Protein AF-A0A8J7G1V6-F1 (afdb_monomer_lite)

Foldseek 3Di:
DDPPPDDDPVNVVVVVVVVVVVVVVVVVVVVVVVVVVVVVVVVVVLVVQQVQQVVQVLVCLLVQNDDAAQDAGSNDGHHPDQDFAQAADDPDPQGKGKGKGKHWDPPHDRSPDAWDWTWIKIKIWIDHPPDPDPPPIDIDIDIDTRTRHRPDPCPVPLPDPPDPLVVLAPAADALQAWAAAQRWHDDPQWIKGFHDNLTQHRHPCRDQVNCCVGIDTDGGRPPDDPPPPPDPPPPDGDDSPPRDDDDDPDDDPPDDPPDDPPDDPPDDPPDDPPPPPDDQDADDQDKDAAQRWHDDPRWIKGFHDRIQHDDPDPQRDQVRCVVGIDTD

pLDDT: mean 76.37, std 17.74, range [34.72, 98.38]

Secondary structure (DSSP, 8-state):
-----PPPHHHHHHHHHHHHHHHHHHHHHHHHHHHHHHHHHHHHHHHHHHHHHHHHHHHHHHTT----TT-EETTEEPPSSSS-------BTTB--EEEEEEE-PSSPPPTTSTT-EEEEEEEEEEE-TT-SSTT-EEEEEEEEEEE-----HHHHT--S-SS-HHHHHT-B--TT--B-TT-EEEETTEEEEE--TT-B--SGGG-GGG-TTTEEEEEE--TT----------S-PPPGGG----PPPPPP----------S---------------PPEEP-SS-EETT-EEEETTEEEEE-SSEE---S-TT--TTT-TTTEEE-

Structure (mmCIF, N/CA/C/O backbone):
data_AF-A0A8J7G1V6-F1
#
_entry.id   AF-A0A8J7G1V6-F1
#
loop_
_atom_site.group_PDB
_atom_site.id
_atom_site.type_symbol
_atom_site.label_atom_id
_atom_site.label_alt_id
_atom_site.label_comp_id
_atom_site.label_asym_id
_atom_site.label_entity_id
_atom_site.label_seq_id
_atom_site.pdbx_PDB_ins_code
_atom_site.Cartn_x
_atom_site.Cartn_y
_atom_site.Cartn_z
_atom_site.occupancy
_atom_site.B_iso_or_equiv
_atom_site.auth_seq_id
_atom_site.auth_comp_id
_atom_site.auth_asym_id
_atom_site.auth_atom_id
_atom_site.pdbx_PDB_model_num
ATOM 1 N N . MET A 1 1 ? -43.814 -31.222 59.359 1.00 52.28 1 MET A N 1
ATOM 2 C CA . MET A 1 1 ? -44.176 -30.051 58.530 1.00 52.28 1 MET A CA 1
ATOM 3 C C . MET A 1 1 ? -42.935 -29.181 58.406 1.00 52.28 1 MET A C 1
ATOM 5 O O . MET A 1 1 ? -42.425 -28.738 59.425 1.00 52.28 1 MET A O 1
ATOM 9 N N . LYS A 1 2 ? -42.352 -29.061 57.207 1.00 62.19 2 LYS A N 1
ATOM 10 C CA . LYS A 1 2 ? -41.153 -28.234 56.995 1.00 62.19 2 LYS A CA 1
ATOM 11 C C . LYS A 1 2 ? -41.598 -26.774 56.931 1.00 62.19 2 LYS A C 1
ATOM 13 O O . LYS A 1 2 ? -42.420 -26.440 56.088 1.00 62.19 2 LYS A O 1
ATOM 18 N N . ASN A 1 3 ? -41.070 -25.936 57.822 1.00 55.34 3 ASN A N 1
ATOM 19 C CA . ASN A 1 3 ? -41.256 -24.488 57.772 1.00 55.34 3 ASN A CA 1
ATOM 20 C C . ASN A 1 3 ? -40.651 -23.949 56.471 1.00 55.34 3 ASN A C 1
ATOM 22 O O . ASN A 1 3 ? -39.448 -23.708 56.390 1.00 55.34 3 ASN A O 1
ATOM 26 N N . THR A 1 4 ? -41.481 -23.760 55.451 1.00 71.75 4 THR A N 1
ATOM 27 C CA . THR A 1 4 ? -41.147 -22.960 54.275 1.00 71.75 4 THR A CA 1
ATOM 28 C C . THR A 1 4 ? -41.192 -21.497 54.691 1.00 71.75 4 THR A C 1
ATOM 30 O O . THR A 1 4 ? -42.231 -20.845 54.608 1.00 71.75 4 THR A O 1
ATOM 33 N N . LYS A 1 5 ? -40.072 -20.982 55.207 1.00 80.75 5 LYS A N 1
ATOM 34 C CA . LYS A 1 5 ? -39.889 -19.535 55.318 1.00 80.75 5 LYS A CA 1
ATOM 35 C C . LYS A 1 5 ? -39.831 -18.996 53.889 1.00 80.75 5 LYS A C 1
ATOM 37 O O . LYS A 1 5 ? -38.899 -19.314 53.158 1.00 80.75 5 LYS A O 1
ATOM 42 N N . GLY A 1 6 ? -40.873 -18.280 53.474 1.00 87.00 6 GLY A N 1
ATOM 43 C CA . GLY A 1 6 ? -40.867 -17.559 52.204 1.00 87.00 6 GLY A CA 1
ATOM 44 C C . GLY A 1 6 ? -39.740 -16.526 52.179 1.00 87.00 6 GLY A C 1
ATOM 45 O O . GLY A 1 6 ? -39.275 -16.088 53.234 1.00 87.00 6 GLY A O 1
ATOM 46 N N . PHE A 1 7 ? -39.299 -16.153 50.979 1.00 90.38 7 PHE A N 1
ATOM 47 C CA . PHE A 1 7 ? -38.294 -15.108 50.800 1.00 90.38 7 PHE A CA 1
ATOM 48 C C . PHE A 1 7 ? -38.778 -13.797 51.415 1.00 90.38 7 PHE A C 1
ATOM 50 O O . PHE A 1 7 ? -39.922 -13.382 51.209 1.00 90.38 7 PHE A O 1
ATOM 57 N N . SER A 1 8 ? -37.902 -13.140 52.172 1.00 95.12 8 SER A N 1
ATOM 58 C CA . SER A 1 8 ? -38.196 -11.808 52.688 1.00 95.12 8 SER A CA 1
ATOM 59 C C . SER A 1 8 ? -38.277 -10.825 51.520 1.00 95.12 8 SER A C 1
ATOM 61 O O . SER A 1 8 ? -37.440 -10.855 50.618 1.00 95.12 8 SER A O 1
ATOM 63 N N . LEU A 1 9 ? -39.250 -9.911 51.544 1.00 94.44 9 LEU A N 1
ATOM 64 C CA . LEU A 1 9 ? -39.387 -8.856 50.532 1.00 94.44 9 LEU A CA 1
ATOM 65 C C . LEU A 1 9 ? -38.098 -8.027 50.386 1.00 94.44 9 LEU A C 1
ATOM 67 O O . LEU A 1 9 ? -37.744 -7.615 49.284 1.00 94.44 9 LEU A O 1
ATOM 71 N N . LEU A 1 10 ? -37.358 -7.846 51.484 1.00 94.44 10 LEU A N 1
ATOM 72 C CA . LEU A 1 10 ? -36.058 -7.176 51.481 1.00 94.44 10 LEU A CA 1
ATOM 73 C C . LEU A 1 10 ? -35.010 -7.934 50.651 1.00 94.44 10 LEU A C 1
ATOM 75 O O . LEU A 1 10 ? -34.225 -7.321 49.936 1.00 94.44 10 LEU A O 1
ATOM 79 N N . GLU A 1 11 ? -35.008 -9.262 50.729 1.00 96.25 11 GLU A N 1
ATOM 80 C CA . GLU A 1 11 ? -34.056 -10.121 50.022 1.00 96.25 11 GLU A CA 1
ATOM 81 C C . GLU A 1 11 ? -34.292 -10.066 48.508 1.00 96.25 11 GLU A C 1
ATOM 83 O O . GLU A 1 11 ? -33.352 -9.904 47.730 1.00 96.25 11 GLU A O 1
ATOM 88 N N . VAL A 1 12 ? -35.565 -10.075 48.098 1.00 97.12 12 VAL A N 1
ATOM 89 C CA . VAL A 1 12 ? -35.962 -9.881 46.696 1.00 97.12 12 VAL A CA 1
ATOM 90 C C . VAL A 1 12 ? -35.548 -8.495 46.198 1.00 97.12 12 VAL A C 1
ATOM 92 O O . VAL A 1 12 ? -35.009 -8.373 45.100 1.00 97.12 12 VAL A O 1
ATOM 95 N N . LEU A 1 13 ? -35.742 -7.447 47.004 1.00 97.62 13 LEU A N 1
ATOM 96 C CA . LEU A 1 13 ? -35.375 -6.083 46.621 1.00 97.62 13 LEU A CA 1
ATOM 97 C C . LEU A 1 13 ? -33.857 -5.926 46.430 1.00 97.62 13 LEU A C 1
ATOM 99 O O . LEU A 1 13 ? -33.423 -5.339 45.439 1.00 97.62 13 LEU A O 1
ATOM 103 N N . ILE A 1 14 ? -33.047 -6.503 47.323 1.00 97.62 14 ILE A N 1
ATOM 104 C CA . ILE A 1 14 ? -31.582 -6.510 47.188 1.00 97.62 14 ILE A CA 1
ATOM 105 C C . ILE A 1 14 ? -31.161 -7.258 45.915 1.00 97.62 14 ILE A C 1
ATOM 107 O O . ILE A 1 14 ? -30.328 -6.754 45.161 1.00 97.62 14 ILE A O 1
ATOM 111 N N . ALA A 1 15 ? -31.762 -8.419 45.633 1.00 97.88 15 ALA A N 1
ATOM 112 C CA . ALA A 1 15 ? -31.459 -9.187 44.427 1.00 97.88 15 ALA A CA 1
ATOM 113 C C . ALA A 1 15 ? -31.764 -8.399 43.140 1.00 97.88 15 ALA A C 1
ATOM 115 O O . ALA A 1 15 ? -30.952 -8.395 42.215 1.00 97.88 15 ALA A O 1
ATOM 116 N N . VAL A 1 16 ? -32.891 -7.678 43.092 1.00 97.88 16 VAL A N 1
ATOM 117 C CA . VAL A 1 16 ? -33.262 -6.840 41.938 1.00 97.88 16 VAL A CA 1
ATOM 118 C C . VAL A 1 16 ? -32.277 -5.685 41.741 1.00 97.88 16 VAL A C 1
ATOM 120 O O . VAL A 1 16 ? -31.872 -5.419 40.609 1.00 97.88 16 VAL A O 1
ATOM 123 N N . VAL A 1 17 ? -31.839 -5.025 42.818 1.00 98.38 17 VAL A N 1
ATOM 124 C CA . VAL A 1 17 ? -30.846 -3.940 42.733 1.00 98.38 17 VAL A CA 1
ATOM 125 C C . VAL A 1 17 ? -29.500 -4.461 42.229 1.00 98.38 17 VAL A C 1
ATOM 127 O O . VAL A 1 17 ? -28.905 -3.850 41.341 1.00 98.38 17 VAL A O 1
ATOM 130 N N . LEU A 1 18 ? -29.031 -5.603 42.740 1.00 97.88 18 LEU A N 1
ATOM 131 C CA . LEU A 1 18 ? -27.787 -6.217 42.268 1.00 97.88 18 LEU A CA 1
ATOM 132 C C . LEU A 1 18 ? -27.876 -6.596 40.786 1.00 97.88 18 LEU A C 1
ATOM 134 O O . LEU A 1 18 ? -26.956 -6.292 40.028 1.00 97.88 18 LEU A O 1
ATOM 138 N N . LEU A 1 19 ? -29.002 -7.166 40.349 1.00 98.06 19 LEU A N 1
ATOM 139 C CA . LEU A 1 19 ? -29.230 -7.514 38.946 1.00 98.06 19 LEU A CA 1
ATOM 140 C C . LEU A 1 19 ? -29.220 -6.266 38.049 1.00 98.06 19 LEU A C 1
ATOM 142 O O . LEU A 1 19 ? -28.571 -6.269 37.001 1.00 98.06 19 LEU A O 1
ATOM 146 N N . ALA A 1 20 ? -29.858 -5.174 38.479 1.00 98.19 20 ALA A N 1
ATOM 147 C CA . ALA A 1 20 ? -29.853 -3.908 37.748 1.00 98.19 20 ALA A CA 1
ATOM 148 C C . ALA A 1 20 ? -28.438 -3.310 37.618 1.00 98.19 20 ALA A C 1
ATOM 150 O O . ALA A 1 20 ? -28.054 -2.851 36.540 1.00 98.19 20 ALA A O 1
ATOM 151 N N . LEU A 1 21 ? -27.632 -3.359 38.684 1.00 97.38 21 LEU A N 1
ATOM 152 C CA . LEU A 1 21 ? -26.241 -2.895 38.656 1.00 97.38 21 LEU A CA 1
ATOM 153 C C . LEU A 1 21 ? -25.363 -3.763 37.745 1.00 97.38 21 LEU A C 1
ATOM 155 O O . LEU A 1 21 ? -24.568 -3.226 36.970 1.00 97.38 21 LEU A O 1
ATOM 159 N N . SER A 1 22 ? -25.532 -5.088 37.779 1.00 97.44 22 SER A N 1
ATOM 160 C CA . SER A 1 22 ? -24.830 -6.004 36.873 1.00 97.44 22 SER A CA 1
ATOM 161 C C . SER A 1 22 ? -25.196 -5.755 35.408 1.00 97.44 22 SER A C 1
ATOM 163 O O . SER A 1 22 ? -24.308 -5.724 34.557 1.00 97.44 22 SER A O 1
ATOM 165 N N . ALA A 1 23 ? -26.475 -5.508 35.107 1.00 97.06 23 ALA A N 1
ATOM 166 C CA . ALA A 1 23 ? -26.924 -5.178 33.756 1.00 97.06 23 ALA A CA 1
ATOM 167 C C . ALA A 1 23 ? -26.323 -3.852 33.256 1.00 97.06 23 ALA A C 1
ATOM 169 O O . ALA A 1 23 ? -25.848 -3.774 32.121 1.00 97.06 23 ALA A O 1
ATOM 170 N N . LEU A 1 24 ? -26.267 -2.826 34.114 1.00 97.06 24 LEU A N 1
ATOM 171 C CA . LEU A 1 24 ? -25.648 -1.541 33.779 1.00 97.06 24 LEU A CA 1
ATOM 172 C C . LEU A 1 24 ? -24.142 -1.680 33.511 1.00 97.06 24 LEU A C 1
ATOM 174 O O . LEU A 1 24 ? -23.610 -1.058 32.588 1.00 97.06 24 LEU A O 1
ATOM 178 N N . PHE A 1 25 ? -23.451 -2.505 34.300 1.00 96.69 25 PHE A N 1
ATOM 179 C CA . PHE A 1 25 ? -22.036 -2.800 34.089 1.00 96.69 25 PHE A CA 1
ATOM 180 C C . PHE A 1 25 ? -21.801 -3.517 32.751 1.00 96.69 25 PHE A C 1
ATOM 182 O O . PHE A 1 25 ? -20.929 -3.108 31.982 1.00 96.69 25 PHE A O 1
ATOM 189 N N . LEU A 1 26 ? -22.624 -4.519 32.424 1.00 96.38 26 LEU A N 1
ATOM 190 C CA . LEU A 1 26 ? -22.532 -5.254 31.160 1.00 96.38 26 LEU A CA 1
ATOM 191 C C . LEU A 1 26 ? -22.761 -4.340 29.944 1.00 96.38 26 LEU A C 1
ATOM 193 O O . LEU A 1 26 ? -22.009 -4.410 28.973 1.00 96.38 26 LEU A O 1
ATOM 197 N N . ALA A 1 27 ? -23.740 -3.432 30.024 1.00 94.88 27 ALA A N 1
ATOM 198 C CA . ALA A 1 27 ? -24.026 -2.462 28.966 1.00 94.88 27 ALA A CA 1
ATOM 199 C C . ALA A 1 27 ? -22.857 -1.487 28.722 1.00 94.88 27 ALA A C 1
ATOM 201 O O . ALA A 1 27 ? -22.557 -1.126 27.581 1.00 94.88 27 ALA A O 1
ATOM 202 N N . LYS A 1 28 ? -22.145 -1.075 29.781 1.00 93.94 28 LYS A N 1
ATOM 203 C CA . LYS A 1 28 ? -20.929 -0.261 29.631 1.00 93.94 28 LYS A CA 1
ATOM 204 C C . LYS A 1 28 ? -19.796 -1.043 28.967 1.00 93.94 28 LYS A C 1
ATOM 206 O O . LYS A 1 28 ? -19.123 -0.495 28.095 1.00 93.94 28 LYS A O 1
ATOM 211 N N . LEU A 1 29 ? -19.605 -2.312 29.332 1.00 95.12 29 LEU A N 1
ATOM 212 C CA . LEU A 1 29 ? -18.590 -3.164 28.708 1.00 95.12 29 LEU A CA 1
ATOM 213 C C . LEU A 1 29 ? -18.868 -3.404 27.219 1.00 95.12 29 LEU A C 1
ATOM 215 O O . LEU A 1 29 ? -17.938 -3.314 26.418 1.00 95.12 29 LEU A O 1
ATOM 219 N N . SER A 1 30 ? -20.127 -3.635 26.823 1.00 92.06 30 SER A N 1
ATOM 220 C CA . SER A 1 30 ? -20.476 -3.795 25.405 1.00 92.06 30 SER A CA 1
ATOM 221 C C . SER A 1 30 ? -20.197 -2.527 24.597 1.00 92.06 30 SER A C 1
ATOM 223 O O . SER A 1 30 ? -19.685 -2.619 23.484 1.00 92.06 30 SER A O 1
ATOM 225 N N . GLY A 1 31 ? -20.458 -1.345 25.169 1.00 88.81 31 GLY A N 1
ATOM 226 C CA . GLY A 1 31 ? -20.132 -0.068 24.528 1.00 88.81 31 GLY A CA 1
ATOM 227 C C . GLY A 1 31 ? -18.626 0.126 24.317 1.00 88.81 31 GLY A C 1
ATOM 228 O O . GLY A 1 31 ? -18.198 0.551 23.244 1.00 88.81 31 GLY A O 1
ATOM 229 N N . ILE A 1 32 ? -17.806 -0.244 25.307 1.00 87.81 32 ILE A N 1
ATOM 230 C CA . ILE A 1 32 ? -16.338 -0.191 25.195 1.00 87.81 32 ILE A CA 1
ATOM 231 C C . ILE A 1 32 ? -15.837 -1.174 24.127 1.00 87.81 32 ILE A C 1
ATOM 233 O O . ILE A 1 32 ? -15.004 -0.805 23.300 1.00 87.81 32 ILE A O 1
ATOM 237 N N . ALA A 1 33 ? -16.368 -2.400 24.105 1.00 89.94 33 ALA A N 1
ATOM 238 C CA . ALA A 1 33 ? -15.988 -3.413 23.124 1.00 89.94 33 ALA A CA 1
ATOM 239 C C . ALA A 1 33 ? -16.319 -2.976 21.686 1.00 89.94 33 ALA A C 1
ATOM 241 O O . ALA A 1 33 ? -15.459 -3.051 20.810 1.00 89.94 33 ALA A O 1
ATOM 242 N N . GLN A 1 34 ? -17.525 -2.443 21.454 1.00 86.69 34 GLN A N 1
ATOM 243 C CA . GLN A 1 34 ? -17.930 -1.926 20.141 1.00 86.69 34 GLN A CA 1
ATOM 244 C C . GLN A 1 34 ? -17.034 -0.773 19.671 1.00 86.69 34 GLN A C 1
ATOM 246 O O . GLN A 1 34 ? -16.619 -0.753 18.511 1.00 86.69 34 GLN A O 1
ATOM 251 N N . LYS A 1 35 ? -16.672 0.149 20.575 1.00 85.94 35 LYS A N 1
ATOM 252 C CA . LYS A 1 35 ? -15.736 1.240 20.270 1.00 85.94 35 LYS A CA 1
ATOM 253 C C . LYS A 1 35 ? -14.361 0.706 19.853 1.00 85.94 35 LYS A C 1
ATOM 255 O O . LYS A 1 35 ? -13.813 1.175 18.859 1.00 85.94 35 LYS A O 1
ATOM 260 N N . GLY A 1 36 ? -13.849 -0.311 20.549 1.00 87.56 36 GLY A N 1
ATOM 261 C CA . GLY A 1 36 ? -12.587 -0.966 20.194 1.00 87.56 36 GLY A CA 1
ATOM 262 C C . GLY A 1 36 ? -12.623 -1.637 18.816 1.00 87.56 36 GLY A C 1
ATOM 263 O O . GLY A 1 36 ? -11.685 -1.491 18.032 1.00 87.56 36 GLY A O 1
ATOM 264 N N . THR A 1 37 ? -13.720 -2.322 18.474 1.00 88.06 37 THR A N 1
ATOM 265 C CA . THR A 1 37 ? -13.886 -2.930 17.144 1.00 88.06 37 THR A CA 1
ATOM 266 C C . THR A 1 37 ? -13.940 -1.878 16.035 1.00 88.06 37 THR A C 1
ATOM 268 O O . THR A 1 37 ? -13.261 -2.046 15.024 1.00 88.06 37 THR A O 1
ATOM 271 N N . SER A 1 38 ? -14.678 -0.778 16.231 1.00 83.25 38 SER A N 1
ATOM 272 C CA . SER A 1 38 ? -14.743 0.330 15.262 1.00 83.25 38 SER A CA 1
ATOM 273 C C . SER A 1 38 ? -13.362 0.935 15.008 1.00 83.25 38 SER A C 1
ATOM 275 O O . SER A 1 38 ? -12.937 1.058 13.862 1.00 83.25 38 SER A O 1
ATOM 277 N N . GLN A 1 39 ? -12.606 1.214 16.075 1.00 85.25 39 GLN A N 1
ATOM 278 C CA . GLN A 1 39 ? -11.245 1.748 15.967 1.00 85.25 39 GLN A CA 1
ATOM 279 C C . GLN A 1 39 ? -10.305 0.794 15.221 1.00 85.25 39 GLN A C 1
ATOM 281 O O . GLN A 1 39 ? -9.507 1.221 14.387 1.00 85.25 39 GLN A O 1
ATOM 286 N N . SER A 1 40 ? -10.411 -0.513 15.473 1.00 88.56 40 SER A N 1
ATOM 287 C CA . SER A 1 40 ? -9.629 -1.507 14.733 1.00 88.56 40 SER A CA 1
ATOM 288 C C . SER A 1 40 ? -9.974 -1.516 13.240 1.00 88.56 40 SER A C 1
ATOM 290 O O . SER A 1 40 ? -9.072 -1.655 12.414 1.00 88.56 40 SER A O 1
ATOM 292 N N . GLN A 1 41 ? -11.252 -1.375 12.880 1.00 87.56 41 GLN A N 1
ATOM 293 C CA . GLN A 1 41 ? -11.685 -1.334 11.481 1.00 87.56 41 GLN A CA 1
ATOM 294 C C . GLN A 1 41 ? -11.201 -0.062 10.772 1.00 87.56 41 GLN A C 1
ATOM 296 O O . GLN A 1 41 ? -10.700 -0.149 9.650 1.00 87.56 41 GLN A O 1
ATOM 301 N N . GLU A 1 42 ? -11.278 1.097 11.431 1.00 85.00 42 GLU A N 1
ATOM 302 C CA . GLU A 1 42 ? -10.769 2.368 10.898 1.00 85.00 42 GLU A CA 1
ATOM 303 C C . GLU A 1 42 ? -9.261 2.308 10.630 1.00 85.00 42 GLU A C 1
ATOM 305 O O . GLU A 1 42 ? -8.815 2.706 9.554 1.00 85.00 42 GLU A O 1
ATOM 310 N N . ARG A 1 43 ? -8.483 1.728 11.555 1.00 88.50 43 ARG A N 1
ATOM 311 C CA . ARG A 1 43 ? -7.038 1.505 11.372 1.00 88.50 43 ARG A CA 1
ATOM 312 C C . ARG A 1 43 ? -6.743 0.596 10.186 1.00 88.50 43 ARG A C 1
ATOM 314 O O . ARG A 1 43 ? -5.889 0.917 9.367 1.00 88.50 43 ARG A O 1
ATOM 321 N N . GLN A 1 44 ? -7.457 -0.523 10.069 1.00 90.06 44 GLN A N 1
ATOM 322 C CA . GLN A 1 44 ? -7.298 -1.442 8.937 1.00 90.06 44 GLN A CA 1
ATOM 323 C C . GLN A 1 44 ? -7.659 -0.779 7.606 1.00 90.06 44 GLN A C 1
ATOM 325 O O . GLN A 1 44 ? -7.035 -1.061 6.583 1.00 90.06 44 GLN A O 1
ATOM 330 N N . PHE A 1 45 ? -8.666 0.094 7.593 1.00 87.19 45 PHE A N 1
ATOM 331 C CA . PHE A 1 45 ? -8.988 0.868 6.405 1.00 87.19 45 PHE A CA 1
ATOM 332 C C . PHE A 1 45 ? -7.888 1.882 6.068 1.00 87.19 45 PHE A C 1
ATOM 334 O O . PHE A 1 45 ? -7.417 1.885 4.934 1.00 87.19 45 PHE A O 1
ATOM 341 N N . ALA A 1 46 ? -7.436 2.680 7.039 1.00 87.06 46 ALA A N 1
ATOM 342 C CA . ALA A 1 46 ? -6.370 3.660 6.839 1.00 87.06 46 ALA A CA 1
ATOM 343 C C . ALA A 1 46 ? -5.080 3.008 6.309 1.00 87.06 46 ALA A C 1
ATOM 345 O O . ALA A 1 46 ? -4.467 3.538 5.384 1.00 87.06 46 ALA A O 1
ATOM 346 N N . SER A 1 47 ? -4.715 1.825 6.820 1.00 89.94 47 SER A N 1
ATOM 347 C CA . SER A 1 47 ? -3.586 1.044 6.297 1.00 89.94 47 SER A CA 1
ATOM 348 C C . SER A 1 47 ? -3.793 0.606 4.848 1.00 89.94 47 SER A C 1
ATOM 350 O O . SER A 1 47 ? -2.913 0.835 4.024 1.00 89.94 47 SER A O 1
ATOM 352 N N . ARG A 1 48 ? -4.962 0.047 4.500 1.00 89.69 48 ARG A N 1
ATOM 353 C CA . ARG A 1 48 ? -5.265 -0.354 3.112 1.00 89.69 48 ARG A CA 1
ATOM 354 C C . ARG A 1 48 ? -5.278 0.835 2.149 1.00 89.69 48 ARG A C 1
ATOM 356 O O . ARG A 1 48 ? -4.805 0.712 1.024 1.00 89.69 48 ARG A O 1
ATOM 363 N N . LEU A 1 49 ? -5.791 1.987 2.587 1.00 87.44 49 LEU A N 1
ATOM 364 C CA . LEU A 1 49 ? -5.765 3.227 1.811 1.00 87.44 49 LEU A CA 1
ATOM 365 C C . LEU A 1 49 ? -4.320 3.681 1.557 1.00 87.44 49 LEU A C 1
ATOM 367 O O . LEU A 1 49 ? -3.968 3.957 0.411 1.00 87.44 49 LEU A O 1
ATOM 371 N N . ALA A 1 50 ? -3.480 3.700 2.599 1.00 89.06 50 ALA A N 1
ATOM 372 C CA . ALA A 1 50 ? -2.064 4.053 2.487 1.00 89.06 50 ALA A CA 1
ATOM 373 C C . ALA A 1 50 ? -1.301 3.102 1.549 1.00 89.06 50 ALA A C 1
ATOM 375 O O . ALA A 1 50 ? -0.516 3.555 0.718 1.00 89.06 50 ALA A O 1
ATOM 376 N N . GLU A 1 51 ? -1.547 1.793 1.656 1.00 93.06 51 GLU A N 1
ATOM 377 C CA . GLU A 1 51 ? -0.959 0.773 0.782 1.00 93.06 51 GLU A CA 1
ATOM 378 C C . GLU A 1 51 ? -1.386 0.953 -0.679 1.00 93.06 51 GLU A C 1
ATOM 380 O O . GLU A 1 51 ? -0.528 0.919 -1.561 1.00 93.06 51 GLU A O 1
ATOM 385 N N . GLY A 1 52 ? -2.673 1.213 -0.935 1.00 90.81 52 GLY A N 1
ATOM 386 C CA . GLY A 1 52 ? -3.184 1.480 -2.282 1.00 90.81 52 GLY A CA 1
ATOM 387 C C . GLY A 1 52 ? -2.571 2.735 -2.906 1.00 90.81 52 GLY A C 1
ATOM 388 O O . GLY A 1 52 ? -2.097 2.689 -4.035 1.00 90.81 52 GLY A O 1
ATOM 389 N N . ILE A 1 53 ? -2.471 3.829 -2.142 1.00 87.94 53 ILE A N 1
ATOM 390 C CA . ILE A 1 53 ? -1.793 5.059 -2.591 1.00 87.94 53 ILE A CA 1
ATOM 391 C C . ILE A 1 53 ? -0.322 4.783 -2.913 1.00 87.94 53 ILE A C 1
ATOM 393 O O . ILE A 1 53 ? 0.194 5.250 -3.927 1.00 87.94 53 ILE A O 1
ATOM 397 N N . MET A 1 54 ? 0.371 4.026 -2.059 1.00 90.12 54 MET A N 1
ATOM 398 C CA . MET A 1 54 ? 1.765 3.663 -2.300 1.00 90.12 54 MET A CA 1
ATOM 399 C C . MET A 1 54 ? 1.934 2.820 -3.565 1.00 90.12 54 MET A C 1
ATOM 401 O O . MET A 1 54 ? 2.928 3.005 -4.265 1.00 90.12 54 MET A O 1
ATOM 405 N N . GLU A 1 55 ? 1.008 1.908 -3.865 1.00 93.06 55 GLU A N 1
ATOM 406 C CA . GLU A 1 55 ? 1.085 1.102 -5.084 1.00 93.06 55 GLU A CA 1
ATOM 407 C C . GLU A 1 55 ? 0.800 1.922 -6.343 1.00 93.06 55 GLU A C 1
ATOM 409 O O . GLU A 1 55 ? 1.566 1.827 -7.299 1.00 93.06 55 GLU A O 1
ATOM 414 N N . ASP A 1 56 ? -0.190 2.812 -6.319 1.00 89.75 56 ASP A N 1
ATOM 415 C CA . ASP A 1 56 ? -0.443 3.746 -7.421 1.00 89.75 56 ASP A CA 1
ATOM 416 C C . ASP A 1 56 ? 0.763 4.666 -7.664 1.00 89.75 56 ASP A C 1
ATOM 418 O O . ASP A 1 56 ? 1.166 4.895 -8.802 1.00 89.75 56 ASP A O 1
ATOM 422 N N . LEU A 1 57 ? 1.412 5.156 -6.600 1.00 88.31 57 LEU A N 1
ATOM 423 C CA . LEU A 1 57 ? 2.649 5.932 -6.723 1.00 88.31 57 LEU A CA 1
ATOM 424 C C . LEU A 1 57 ? 3.785 5.107 -7.336 1.00 88.31 57 LEU A C 1
ATOM 426 O O . LEU A 1 57 ? 4.546 5.635 -8.147 1.00 88.31 57 LEU A O 1
ATOM 430 N N . ARG A 1 58 ? 3.904 3.818 -6.990 1.00 89.56 58 ARG A N 1
ATOM 431 C CA . ARG A 1 58 ? 4.863 2.922 -7.653 1.00 89.56 58 ARG A CA 1
ATOM 432 C C . ARG A 1 58 ? 4.513 2.738 -9.121 1.00 89.56 58 ARG A C 1
ATOM 434 O O . ARG A 1 58 ? 5.422 2.781 -9.941 1.00 89.56 58 ARG A O 1
ATOM 441 N N . GLN A 1 59 ? 3.240 2.553 -9.459 1.00 88.75 59 GLN A N 1
ATOM 442 C CA . GLN A 1 59 ? 2.790 2.388 -10.838 1.00 88.75 59 GLN A CA 1
ATOM 443 C C . GLN A 1 59 ? 3.088 3.635 -11.672 1.00 88.75 59 GLN A C 1
ATOM 445 O O . GLN A 1 59 ? 3.792 3.547 -12.673 1.00 88.75 59 GLN A O 1
ATOM 450 N N . ASN A 1 60 ? 2.699 4.810 -11.184 1.00 86.62 60 ASN A N 1
ATOM 451 C CA . ASN A 1 60 ? 3.009 6.080 -11.829 1.00 86.62 60 ASN A CA 1
ATOM 452 C C . ASN A 1 60 ? 4.536 6.261 -12.007 1.00 86.62 60 ASN A C 1
ATOM 454 O O . ASN A 1 60 ? 4.986 6.831 -13.001 1.00 86.62 60 ASN A O 1
ATOM 458 N N . ALA A 1 61 ? 5.351 5.771 -11.059 1.00 86.62 61 ALA A N 1
ATOM 459 C CA . ALA A 1 61 ? 6.811 5.831 -11.144 1.00 86.62 61 ALA A CA 1
ATOM 460 C C . ALA A 1 61 ? 7.367 4.894 -12.222 1.00 86.62 61 ALA A C 1
ATOM 462 O O . ALA A 1 61 ? 8.321 5.261 -12.909 1.00 86.62 61 ALA A O 1
ATOM 463 N N . ARG A 1 62 ? 6.754 3.718 -12.424 1.00 84.75 62 ARG A N 1
ATOM 464 C CA . ARG A 1 62 ? 7.048 2.848 -13.577 1.00 84.75 62 ARG A CA 1
ATOM 465 C C . ARG A 1 62 ? 6.695 3.550 -14.889 1.00 84.75 62 ARG A C 1
ATOM 467 O O . ARG A 1 62 ? 7.492 3.508 -15.823 1.00 84.75 62 ARG A O 1
ATOM 474 N N . ASP A 1 63 ? 5.569 4.256 -14.908 1.00 86.06 63 ASP A N 1
ATOM 475 C CA . ASP A 1 63 ? 5.053 4.980 -16.074 1.00 86.06 63 ASP A CA 1
ATOM 476 C C . ASP A 1 63 ? 5.715 6.356 -16.271 1.00 86.06 63 ASP A C 1
ATOM 478 O O . ASP A 1 63 ? 5.341 7.113 -17.167 1.00 86.06 63 ASP A O 1
ATOM 482 N N . LYS A 1 64 ? 6.703 6.704 -15.431 1.00 85.44 64 LYS A N 1
ATOM 483 C CA . LYS A 1 64 ? 7.427 7.988 -15.437 1.00 85.44 64 LYS A CA 1
ATOM 484 C C . LYS A 1 64 ? 6.506 9.216 -15.390 1.00 85.44 64 LYS A C 1
ATOM 486 O O . LYS A 1 64 ? 6.881 10.299 -15.837 1.00 85.44 64 LYS A O 1
ATOM 491 N N . THR A 1 65 ? 5.315 9.058 -14.820 1.00 86.19 65 THR A N 1
ATOM 492 C CA . THR A 1 65 ? 4.300 10.107 -14.716 1.00 86.19 65 THR A CA 1
ATOM 493 C C . THR A 1 65 ? 4.361 10.712 -13.324 1.00 86.19 65 THR A C 1
ATOM 495 O O . THR A 1 65 ? 3.854 10.137 -12.364 1.00 86.19 65 THR A O 1
ATOM 498 N N . ALA A 1 66 ? 5.033 11.858 -13.195 1.00 82.19 66 ALA A N 1
ATOM 499 C CA . ALA A 1 66 ? 5.156 12.533 -11.910 1.00 82.19 66 ALA A CA 1
ATOM 500 C C . ALA A 1 66 ? 3.767 12.925 -11.359 1.00 82.19 66 ALA A C 1
ATOM 502 O O . ALA A 1 66 ? 2.932 13.409 -12.128 1.00 82.19 66 ALA A O 1
ATOM 503 N N . PRO A 1 67 ? 3.521 12.771 -10.045 1.00 82.00 67 PRO A N 1
ATOM 504 C CA . PRO A 1 67 ? 2.287 13.213 -9.419 1.00 82.00 67 PRO A CA 1
ATOM 505 C C . PRO A 1 67 ? 2.119 14.714 -9.634 1.00 82.00 67 PRO A C 1
ATOM 507 O O . PRO A 1 67 ? 2.992 15.503 -9.267 1.00 82.00 67 PRO A O 1
ATOM 510 N N . ALA A 1 68 ? 1.002 15.097 -10.240 1.00 82.69 68 ALA A N 1
ATOM 511 C CA . ALA A 1 68 ? 0.654 16.483 -10.510 1.00 82.69 68 ALA A CA 1
ATOM 512 C C . ALA A 1 68 ? -0.625 16.866 -9.762 1.00 82.69 68 ALA A C 1
ATOM 514 O O . ALA A 1 68 ? -1.433 16.013 -9.386 1.00 82.69 68 ALA A O 1
ATOM 515 N N . ALA A 1 69 ? -0.822 18.167 -9.571 1.00 80.62 69 ALA A N 1
ATOM 516 C CA . ALA A 1 69 ? -2.079 18.694 -9.062 1.00 80.62 69 ALA A CA 1
ATOM 517 C C . ALA A 1 69 ? -3.262 18.242 -9.933 1.00 80.62 69 ALA A C 1
ATOM 519 O O . ALA A 1 69 ? -3.172 18.246 -11.159 1.00 80.62 69 ALA A O 1
ATOM 520 N N . GLY A 1 70 ? -4.369 17.870 -9.299 1.00 81.31 70 GLY A N 1
ATOM 521 C CA . GLY A 1 70 ? -5.564 17.327 -9.940 1.00 81.31 70 GLY A CA 1
ATOM 522 C C . GLY A 1 70 ? -5.499 15.827 -10.236 1.00 81.31 70 GLY A C 1
ATOM 523 O O . GLY A 1 70 ? -6.517 15.250 -10.613 1.00 81.31 70 GLY A O 1
ATOM 524 N N . MET A 1 71 ? -4.348 15.169 -10.051 1.00 81.75 71 MET A N 1
ATOM 525 C CA . MET A 1 71 ? -4.248 13.720 -10.223 1.00 81.75 71 MET A CA 1
ATOM 526 C C . MET A 1 71 ? -5.043 12.996 -9.135 1.00 81.75 71 MET A C 1
ATOM 528 O O . MET A 1 71 ? -4.946 13.345 -7.961 1.00 81.75 71 MET A O 1
ATOM 532 N N . VAL A 1 72 ? -5.800 11.968 -9.519 1.00 83.81 72 VAL A N 1
ATOM 533 C CA . VAL A 1 72 ? -6.546 11.120 -8.585 1.00 83.81 72 VAL A CA 1
ATOM 534 C C . VAL A 1 72 ? -5.757 9.837 -8.330 1.00 83.81 72 VAL A C 1
ATOM 536 O O . VAL A 1 72 ? -5.496 9.083 -9.262 1.00 83.81 72 VAL A O 1
ATOM 539 N N . ILE A 1 73 ? -5.389 9.589 -7.074 1.00 81.19 73 ILE A N 1
ATOM 540 C CA . ILE A 1 73 ? -4.666 8.397 -6.618 1.00 81.19 73 ILE A CA 1
ATOM 541 C C . ILE A 1 73 ? -5.548 7.661 -5.617 1.00 81.19 73 ILE A C 1
ATOM 543 O O . ILE A 1 73 ? -5.862 8.208 -4.563 1.00 81.19 73 ILE A O 1
ATOM 547 N N . ASN A 1 74 ? -5.982 6.444 -5.941 1.00 85.00 74 ASN A N 1
ATOM 548 C CA . ASN A 1 74 ? -6.913 5.667 -5.121 1.00 85.00 74 ASN A CA 1
ATOM 549 C C . ASN A 1 74 ? -8.142 6.481 -4.634 1.00 85.00 74 ASN A C 1
ATOM 551 O O . ASN A 1 74 ? -8.534 6.427 -3.468 1.00 85.00 74 ASN A O 1
ATOM 555 N N . GLY A 1 75 ? -8.708 7.317 -5.515 1.00 80.25 75 GLY A N 1
ATOM 556 C CA . GLY A 1 75 ? -9.834 8.215 -5.208 1.00 80.25 75 GLY A CA 1
ATOM 557 C C . GLY A 1 75 ? -9.465 9.535 -4.513 1.00 80.25 75 GLY A C 1
ATOM 558 O O . GLY A 1 75 ? -10.336 10.382 -4.330 1.00 80.25 75 GLY A O 1
ATOM 559 N N . VAL A 1 76 ? -8.192 9.748 -4.168 1.00 78.19 76 VAL A N 1
ATOM 560 C CA . VAL A 1 76 ? -7.675 10.977 -3.549 1.00 78.19 76 VAL A CA 1
ATOM 561 C C . VAL A 1 76 ? -7.182 11.943 -4.618 1.00 78.19 76 VAL A C 1
ATOM 563 O O . VAL A 1 76 ? -6.232 11.638 -5.330 1.00 78.19 76 VAL A O 1
ATOM 566 N N . THR A 1 77 ? -7.797 13.122 -4.723 1.00 80.62 77 THR A N 1
ATOM 567 C CA . THR A 1 77 ? -7.318 14.176 -5.634 1.00 80.62 77 THR A CA 1
ATOM 568 C C . THR A 1 77 ? -6.155 14.929 -4.990 1.00 80.62 77 THR A C 1
ATOM 570 O O . THR A 1 77 ? -6.294 15.439 -3.881 1.00 80.62 77 THR A O 1
ATOM 573 N N . LEU A 1 78 ? -5.014 14.999 -5.673 1.00 76.00 78 LEU A N 1
ATOM 574 C CA . LEU A 1 78 ? -3.854 15.773 -5.237 1.00 76.00 78 LEU A CA 1
ATOM 575 C C . LEU A 1 78 ? -4.091 17.267 -5.483 1.00 76.00 78 LEU A C 1
ATOM 577 O O . LEU A 1 78 ? -4.498 17.653 -6.574 1.00 76.00 78 LEU A O 1
ATOM 581 N N . GLU A 1 79 ? -3.793 18.129 -4.517 1.00 72.56 79 GLU A N 1
ATOM 582 C CA . GLU A 1 79 ? -3.837 19.582 -4.714 1.00 72.56 79 GLU A CA 1
ATOM 583 C C . GLU A 1 79 ? -2.455 20.139 -5.094 1.00 72.56 79 GLU A C 1
ATOM 585 O O . GLU A 1 79 ? -1.415 19.540 -4.812 1.00 72.56 79 GLU A O 1
ATOM 590 N N . ALA A 1 80 ? -2.433 21.282 -5.788 1.00 60.88 80 ALA A N 1
ATOM 591 C CA . ALA A 1 80 ? -1.195 21.932 -6.211 1.00 60.88 80 ALA A CA 1
ATOM 592 C C . ALA A 1 80 ? -0.452 22.537 -5.014 1.00 60.88 80 ALA A C 1
ATOM 594 O O . ALA A 1 80 ? -0.860 23.564 -4.480 1.00 60.88 80 ALA A O 1
ATOM 595 N N . GLY A 1 81 ? 0.678 21.944 -4.639 1.00 56.12 81 GLY A N 1
ATOM 596 C CA . GLY A 1 81 ? 1.592 22.519 -3.657 1.00 56.12 81 GLY A CA 1
ATOM 597 C C . GLY A 1 81 ? 2.320 21.444 -2.865 1.00 56.12 81 GLY A C 1
ATOM 598 O O . GLY A 1 81 ? 1.749 20.420 -2.521 1.00 56.12 81 GLY A O 1
ATOM 599 N N . ALA A 1 82 ? 3.593 21.682 -2.547 1.00 46.12 82 ALA A N 1
ATOM 600 C CA . ALA A 1 82 ? 4.446 20.806 -1.735 1.00 46.12 82 ALA A CA 1
ATOM 601 C C . ALA A 1 82 ? 4.041 20.755 -0.238 1.00 46.12 82 ALA A C 1
ATOM 603 O O . ALA A 1 82 ? 4.883 20.561 0.637 1.00 46.12 82 ALA A O 1
ATOM 604 N N . ALA A 1 83 ? 2.761 20.978 0.057 1.00 49.25 83 ALA A N 1
ATOM 605 C CA . ALA A 1 83 ? 2.172 21.044 1.384 1.00 49.25 83 ALA A CA 1
ATOM 606 C C . ALA A 1 83 ? 1.121 19.925 1.526 1.00 49.25 83 ALA A C 1
ATOM 608 O O . ALA A 1 83 ? 0.558 19.494 0.521 1.00 49.25 83 ALA A O 1
ATOM 609 N N . PRO A 1 84 ? 0.876 19.418 2.747 1.00 52.09 84 PRO A N 1
ATOM 610 C CA . PRO A 1 84 ? -0.016 18.284 2.983 1.00 52.09 84 PRO A CA 1
ATOM 611 C C . PRO A 1 84 ? -1.396 18.486 2.336 1.00 52.09 84 PRO A C 1
ATOM 613 O O . PRO A 1 84 ? -2.107 19.431 2.672 1.00 52.09 84 PRO A O 1
ATOM 616 N N . VAL A 1 85 ? -1.774 17.595 1.417 1.00 50.59 85 VAL A N 1
ATOM 617 C CA . VAL A 1 85 ? -3.080 17.621 0.745 1.00 50.59 85 VAL A CA 1
ATOM 618 C C . VAL A 1 85 ? -4.116 16.985 1.667 1.00 50.59 85 VAL A C 1
ATOM 620 O O . VAL A 1 85 ? -3.971 15.845 2.089 1.00 50.59 85 VAL A O 1
ATOM 623 N N . THR A 1 86 ? -5.187 17.697 2.005 1.00 50.19 86 THR A N 1
ATOM 624 C CA . THR A 1 86 ? -6.222 17.134 2.880 1.00 50.19 86 THR A CA 1
ATOM 625 C C . THR A 1 86 ? -7.335 16.496 2.063 1.00 50.19 86 THR A C 1
ATOM 627 O O . THR A 1 86 ? -8.165 17.183 1.486 1.00 50.19 86 THR A O 1
ATOM 630 N N . PHE A 1 87 ? -7.377 15.165 2.040 1.00 48.62 87 PHE A N 1
ATOM 631 C CA . PHE A 1 87 ? -8.536 14.426 1.542 1.00 48.62 87 PHE A CA 1
ATOM 632 C C . PHE A 1 87 ? -9.677 14.411 2.577 1.00 48.62 87 PHE A C 1
ATOM 634 O O . PHE A 1 87 ? -9.473 14.704 3.756 1.00 48.62 87 PHE A O 1
ATOM 641 N N . THR A 1 88 ? -10.895 14.081 2.145 1.00 48.69 88 THR A N 1
ATOM 642 C CA . THR A 1 88 ? -12.006 13.689 3.025 1.00 48.69 88 THR A CA 1
ATOM 643 C C . THR A 1 88 ? -12.715 12.501 2.378 1.00 48.69 88 THR A C 1
ATOM 645 O O . THR A 1 88 ? -13.486 12.669 1.440 1.00 48.69 88 THR A O 1
ATOM 648 N N . GLY A 1 89 ? -12.414 11.286 2.841 1.00 50.12 89 GLY A N 1
ATOM 649 C CA . GLY A 1 89 ? -13.119 10.061 2.438 1.00 50.12 89 GLY A CA 1
ATOM 650 C C . GLY A 1 89 ? -14.267 9.714 3.388 1.00 50.12 89 GLY A C 1
ATOM 651 O O . GLY A 1 89 ? -14.339 10.260 4.481 1.00 50.12 89 GLY A O 1
ATOM 652 N N . SER A 1 90 ? -15.147 8.787 3.003 1.00 49.12 90 SER A N 1
ATOM 653 C CA . SER A 1 90 ? -16.153 8.170 3.887 1.00 49.12 90 SER A CA 1
ATOM 654 C C . SER A 1 90 ? -16.201 6.663 3.629 1.00 49.12 90 SER A C 1
ATOM 656 O O . SER A 1 90 ? -16.084 6.246 2.476 1.00 49.12 90 SER A O 1
ATOM 658 N N . LEU A 1 91 ? -16.379 5.845 4.677 1.00 49.91 91 LEU A N 1
ATOM 659 C CA . LEU A 1 91 ? -16.566 4.396 4.547 1.00 49.91 91 LEU A CA 1
ATOM 660 C C . LEU A 1 91 ? -17.852 3.911 5.208 1.00 49.91 91 LEU A C 1
ATOM 662 O O . LEU A 1 91 ? -18.125 4.230 6.359 1.00 49.91 91 LEU A O 1
ATOM 666 N N . ASN A 1 92 ? -18.597 3.050 4.505 1.00 43.41 92 ASN A N 1
ATOM 667 C CA . ASN A 1 92 ? -19.725 2.278 5.048 1.00 43.41 92 ASN A CA 1
ATOM 668 C C . ASN A 1 92 ? -20.785 3.109 5.800 1.00 43.41 92 ASN A C 1
ATOM 670 O O . ASN A 1 92 ? -21.346 2.652 6.793 1.00 43.41 92 ASN A O 1
ATOM 674 N N . GLY A 1 93 ? -21.053 4.341 5.357 1.00 51.31 93 GLY A N 1
ATOM 675 C CA . GLY A 1 93 ? -22.041 5.216 6.000 1.00 51.31 93 GLY A CA 1
ATOM 676 C C . GLY A 1 93 ? -21.615 5.771 7.365 1.00 51.31 93 GLY A C 1
ATOM 677 O O . GLY A 1 93 ? -22.385 6.513 7.969 1.00 51.31 93 GLY A O 1
ATOM 678 N N . GLN A 1 94 ? -20.399 5.467 7.837 1.00 54.34 94 GLN A N 1
ATOM 679 C CA . GLN A 1 94 ? -19.754 6.204 8.917 1.00 54.34 94 GLN A CA 1
ATOM 680 C C . GLN A 1 94 ? -18.791 7.231 8.319 1.00 54.34 94 GLN A C 1
ATOM 682 O O . GLN A 1 94 ? -17.826 6.929 7.612 1.00 54.34 94 GLN A O 1
ATOM 687 N N . THR A 1 95 ? -19.095 8.497 8.565 1.00 57.78 95 THR A N 1
ATOM 688 C CA . THR A 1 95 ? -18.317 9.637 8.091 1.00 57.78 95 THR A CA 1
ATOM 689 C C . THR A 1 95 ? -17.152 9.874 9.050 1.00 57.78 95 THR A C 1
ATOM 691 O O . THR A 1 95 ? -17.224 10.714 9.941 1.00 57.78 95 THR A O 1
ATOM 694 N N . ALA A 1 96 ? -16.076 9.101 8.903 1.00 66.69 96 ALA A N 1
ATOM 695 C CA . ALA A 1 96 ? -14.773 9.491 9.435 1.00 66.69 96 ALA A CA 1
ATOM 696 C C . ALA A 1 96 ? -14.053 10.312 8.362 1.00 66.69 96 ALA A C 1
ATOM 698 O O . ALA A 1 96 ? -13.957 9.870 7.222 1.00 66.69 96 ALA A O 1
ATOM 699 N N . ALA A 1 97 ? -13.568 11.505 8.706 1.00 71.44 97 ALA A N 1
ATOM 700 C CA . ALA A 1 97 ? -12.791 12.318 7.776 1.00 71.44 97 ALA A CA 1
ATOM 701 C C . ALA A 1 97 ? -11.338 11.822 7.759 1.00 71.44 97 ALA A C 1
ATOM 703 O O . ALA A 1 97 ? -10.669 11.828 8.795 1.00 71.44 97 ALA A O 1
ATOM 704 N N . TYR A 1 98 ? -10.861 11.393 6.587 1.00 78.00 98 TYR A N 1
ATOM 705 C CA . TYR A 1 98 ? -9.492 10.911 6.371 1.00 78.00 98 TYR A CA 1
ATOM 706 C C . TYR A 1 98 ? -8.646 11.958 5.651 1.00 78.00 98 TYR A C 1
ATOM 708 O O . TYR A 1 98 ? -8.881 12.205 4.476 1.00 78.00 98 TYR A O 1
ATOM 716 N N . THR A 1 99 ? -7.634 12.503 6.318 1.00 78.44 99 THR A N 1
ATOM 717 C CA . THR A 1 99 ? -6.638 13.426 5.757 1.00 78.44 99 THR A CA 1
ATOM 718 C C . THR A 1 99 ? -5.394 12.645 5.319 1.00 78.44 99 THR A C 1
ATOM 720 O O . THR A 1 99 ? -4.824 11.907 6.117 1.00 78.44 99 THR A O 1
ATOM 723 N N . VAL A 1 100 ? -4.949 12.798 4.069 1.00 80.69 100 VAL A N 1
ATOM 724 C CA . VAL A 1 100 ? -3.865 11.992 3.475 1.00 80.69 100 VAL A CA 1
ATOM 725 C C . VAL A 1 100 ? -2.682 12.875 3.087 1.00 80.69 100 VAL A C 1
ATOM 727 O O . VAL A 1 100 ? -2.690 13.506 2.039 1.00 80.69 100 VAL A O 1
ATOM 730 N N . ASN A 1 101 ? -1.608 12.851 3.868 1.00 80.81 101 ASN A N 1
ATOM 731 C CA . ASN A 1 101 ? -0.402 13.612 3.565 1.00 80.81 101 ASN A CA 1
ATOM 732 C C . ASN A 1 101 ? 0.603 12.737 2.813 1.00 80.81 101 ASN A C 1
ATOM 734 O O . ASN A 1 101 ? 1.151 11.786 3.369 1.00 80.81 101 ASN A O 1
ATOM 738 N N . ILE A 1 102 ? 0.884 13.084 1.558 1.00 80.12 102 ILE A N 1
ATOM 739 C CA . ILE A 1 102 ? 1.948 12.454 0.770 1.00 80.12 102 ILE A CA 1
ATOM 740 C C . ILE A 1 102 ? 3.167 13.374 0.798 1.00 80.12 102 ILE A C 1
ATOM 742 O O . ILE A 1 102 ? 3.110 14.513 0.340 1.00 80.12 102 ILE A O 1
ATOM 746 N N . ILE A 1 103 ? 4.269 12.881 1.351 1.00 80.94 103 ILE A N 1
ATOM 747 C CA . ILE A 1 103 ? 5.508 13.629 1.550 1.00 80.94 103 ILE A CA 1
ATOM 748 C C . ILE A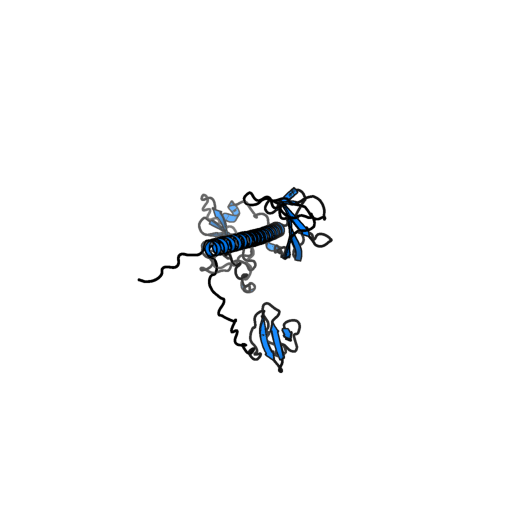 1 103 ? 6.586 13.043 0.634 1.00 80.94 103 ILE A C 1
ATOM 750 O O . ILE A 1 103 ? 6.939 11.862 0.723 1.00 80.94 103 ILE A O 1
ATOM 754 N N . PHE A 1 104 ? 7.126 13.898 -0.233 1.00 79.00 104 PHE A N 1
ATOM 755 C CA . PHE A 1 104 ? 8.279 13.612 -1.087 1.00 79.00 104 PHE A CA 1
ATOM 756 C C . PHE A 1 104 ? 9.536 14.303 -0.531 1.00 79.00 104 PHE A C 1
ATOM 758 O O . PHE A 1 104 ? 9.423 15.316 0.164 1.00 79.00 104 PHE A O 1
ATOM 765 N N . PRO A 1 105 ? 10.744 13.794 -0.828 1.00 72.50 105 PRO A N 1
ATOM 766 C CA . PRO A 1 105 ? 11.978 14.466 -0.455 1.00 72.50 105 PRO A CA 1
ATOM 767 C C . PRO A 1 105 ? 12.095 15.788 -1.222 1.00 72.50 105 PRO A C 1
ATOM 769 O O . PRO A 1 105 ? 11.629 15.896 -2.354 1.00 72.50 105 PRO A O 1
ATOM 772 N N . SER A 1 106 ? 12.706 16.792 -0.590 1.00 71.69 106 SER A N 1
ATOM 773 C CA . SER A 1 106 ? 12.974 18.100 -1.194 1.00 71.69 106 SER A CA 1
ATOM 774 C C . SER A 1 106 ? 14.448 18.188 -1.617 1.00 71.69 106 SER A C 1
ATOM 776 O O . SER A 1 106 ? 15.312 17.933 -0.773 1.00 71.69 106 SER A O 1
ATOM 778 N N . PRO A 1 107 ? 14.766 18.547 -2.878 1.00 76.19 107 PRO A N 1
ATOM 779 C CA . PRO A 1 107 ? 13.834 18.839 -3.973 1.00 76.19 107 PRO A CA 1
ATOM 780 C C . PRO A 1 107 ? 13.130 17.575 -4.495 1.00 76.19 107 PRO A C 1
ATOM 782 O O . PRO A 1 107 ? 13.696 16.482 -4.430 1.00 76.19 107 PRO A O 1
ATOM 785 N N . MET A 1 108 ? 11.910 17.736 -5.032 1.00 67.19 108 MET A N 1
ATOM 786 C CA . MET A 1 108 ? 11.132 16.619 -5.581 1.00 67.19 108 MET A CA 1
ATOM 787 C C . MET A 1 108 ? 11.959 15.902 -6.661 1.00 67.19 108 MET A C 1
ATOM 789 O O . MET A 1 108 ? 12.389 16.546 -7.624 1.00 67.19 108 MET A O 1
ATOM 793 N N . PRO A 1 109 ? 12.221 14.593 -6.518 1.00 67.75 109 PRO A N 1
ATOM 794 C CA . PRO A 1 109 ? 13.033 13.874 -7.481 1.00 67.75 109 PRO A CA 1
ATOM 795 C C . PRO A 1 109 ? 12.311 13.812 -8.823 1.00 67.75 109 PRO A C 1
ATOM 797 O O . PRO A 1 109 ? 11.095 13.647 -8.888 1.00 67.75 109 PRO A O 1
ATOM 800 N N . SER A 1 110 ? 13.074 13.944 -9.901 1.00 75.56 110 SER A N 1
ATOM 801 C CA . SER A 1 110 ? 12.566 13.798 -11.260 1.00 75.56 110 SER A CA 1
ATOM 802 C C . SER A 1 110 ? 12.267 12.328 -11.545 1.00 75.56 110 SER A C 1
ATOM 804 O O . SER A 1 110 ? 13.167 11.494 -11.503 1.00 75.56 110 SER A O 1
ATOM 806 N N . TRP A 1 111 ? 11.018 12.009 -11.887 1.00 77.69 111 TRP A N 1
ATOM 807 C CA . TRP A 1 111 ? 10.604 10.643 -12.248 1.00 77.69 111 TRP A CA 1
ATOM 808 C C . TRP A 1 111 ? 11.113 10.232 -13.640 1.00 77.69 111 TRP A C 1
ATOM 810 O O . TRP A 1 111 ? 10.958 9.090 -14.061 1.00 77.69 111 TRP A O 1
ATOM 820 N N . SER A 1 112 ? 11.746 11.165 -14.360 1.00 69.94 112 SER A N 1
ATOM 821 C CA . SER A 1 112 ? 12.309 10.928 -15.691 1.00 69.94 112 SER A CA 1
ATOM 822 C C . SER A 1 112 ? 13.727 10.354 -15.664 1.00 69.94 112 SER A C 1
ATOM 824 O O . SER A 1 112 ? 14.154 9.758 -16.657 1.00 69.94 112 SER A O 1
ATOM 826 N N . THR A 1 113 ? 14.468 10.499 -14.557 1.00 67.81 113 THR A N 1
ATOM 827 C CA . THR A 1 113 ? 15.840 9.991 -14.481 1.00 67.81 113 THR A CA 1
ATOM 828 C C . THR A 1 113 ? 15.832 8.506 -14.153 1.00 67.81 113 THR A C 1
ATOM 830 O O . THR A 1 113 ? 15.331 8.060 -13.120 1.00 67.81 113 THR A O 1
ATOM 833 N N . ASN A 1 114 ? 16.409 7.719 -15.061 1.00 66.62 114 ASN A N 1
ATOM 834 C CA . ASN A 1 114 ? 16.649 6.305 -14.823 1.00 66.62 114 ASN A CA 1
ATOM 835 C C . ASN A 1 114 ? 17.528 6.167 -13.562 1.00 66.62 114 ASN A C 1
ATOM 837 O O . ASN A 1 114 ? 18.567 6.821 -13.478 1.00 66.62 114 ASN A O 1
ATOM 841 N N . ASN A 1 115 ? 17.137 5.290 -12.630 1.00 59.12 115 ASN A N 1
ATOM 842 C CA . ASN A 1 115 ? 17.896 4.916 -11.425 1.00 59.12 115 ASN A CA 1
ATOM 843 C C . ASN A 1 115 ? 17.774 5.847 -10.199 1.00 59.12 115 ASN A C 1
ATOM 845 O O . ASN A 1 115 ? 18.669 5.877 -9.352 1.00 59.12 115 ASN A O 1
ATOM 849 N N . SER A 1 116 ? 16.677 6.596 -10.065 1.00 67.69 116 SER A N 1
ATOM 850 C CA . SER A 1 116 ? 16.395 7.322 -8.823 1.00 67.69 116 SER A CA 1
ATOM 851 C C . SER A 1 116 ? 15.637 6.439 -7.819 1.00 67.69 116 SER A C 1
ATOM 853 O O . SER A 1 116 ? 14.587 5.861 -8.111 1.00 67.69 116 SER A O 1
ATOM 855 N N . GLN A 1 117 ? 16.187 6.323 -6.606 1.00 79.50 117 GLN A N 1
ATOM 856 C CA . GLN A 1 117 ? 15.450 5.827 -5.445 1.00 79.50 117 GLN A CA 1
ATOM 857 C C . GLN A 1 117 ? 14.695 7.000 -4.829 1.00 79.50 117 GLN A C 1
ATOM 859 O O . GLN A 1 117 ? 15.307 7.955 -4.350 1.00 79.50 117 GLN A O 1
ATOM 864 N N . ILE A 1 118 ? 13.370 6.928 -4.826 1.00 76.75 118 ILE A N 1
ATOM 865 C CA . ILE A 1 118 ? 12.514 7.972 -4.274 1.00 76.75 118 ILE A CA 1
ATOM 866 C C . ILE A 1 118 ? 11.974 7.464 -2.941 1.00 76.75 118 ILE A C 1
ATOM 868 O O . ILE A 1 118 ? 11.124 6.578 -2.895 1.00 76.75 118 ILE A O 1
ATOM 872 N N . ARG A 1 119 ? 12.494 7.988 -1.828 1.00 81.31 119 ARG A N 1
ATOM 873 C CA . ARG A 1 119 ? 11.931 7.707 -0.500 1.00 81.31 119 ARG A CA 1
ATOM 874 C C . ARG A 1 119 ? 10.635 8.495 -0.347 1.00 81.31 119 ARG A C 1
ATOM 876 O O . ARG A 1 119 ? 10.700 9.701 -0.168 1.00 81.31 119 ARG A O 1
ATOM 883 N N . THR A 1 120 ? 9.494 7.822 -0.361 1.00 77.88 120 THR A N 1
ATOM 884 C CA . THR A 1 120 ? 8.177 8.445 -0.202 1.00 77.88 120 THR A CA 1
ATOM 885 C C . THR A 1 120 ? 7.565 8.067 1.140 1.00 77.88 120 THR A C 1
ATOM 887 O O . THR A 1 120 ? 7.717 6.945 1.630 1.00 77.88 120 THR A O 1
ATOM 890 N N . GLN A 1 121 ? 6.872 9.021 1.749 1.00 82.50 121 GLN A N 1
ATOM 891 C CA . GLN A 1 121 ? 6.136 8.830 2.989 1.00 82.50 121 GLN A CA 1
ATOM 892 C C . GLN A 1 121 ? 4.668 9.168 2.749 1.00 82.50 121 GLN A C 1
ATOM 894 O O . GLN A 1 121 ? 4.348 10.248 2.266 1.00 82.50 121 GLN A O 1
ATOM 899 N N . VAL A 1 122 ? 3.785 8.232 3.077 1.00 79.88 122 VAL A N 1
ATOM 900 C CA . VAL A 1 122 ? 2.335 8.413 3.047 1.00 79.88 122 VAL A CA 1
ATOM 901 C C . VAL A 1 122 ? 1.845 8.355 4.483 1.00 79.88 122 VAL A C 1
ATOM 903 O O . VAL A 1 122 ? 1.994 7.346 5.175 1.00 79.88 122 VAL A O 1
ATOM 906 N N . GLU A 1 123 ? 1.276 9.456 4.946 1.00 83.81 123 GLU A N 1
ATOM 907 C CA . GLU A 1 123 ? 0.642 9.552 6.251 1.00 83.81 123 GLU A CA 1
ATOM 908 C C . GLU A 1 123 ? -0.865 9.656 6.055 1.00 83.81 123 GLU A C 1
ATOM 910 O O . GLU A 1 123 ? -1.350 10.552 5.369 1.00 83.81 123 GLU A O 1
ATOM 915 N N . VAL A 1 124 ? -1.618 8.761 6.678 1.00 82.31 124 VAL A N 1
ATOM 916 C CA . VAL A 1 124 ? -3.078 8.824 6.691 1.00 82.31 124 VAL A CA 1
ATOM 917 C C . VAL A 1 124 ? -3.510 9.151 8.108 1.00 82.31 124 VAL A C 1
ATOM 919 O O . VAL A 1 124 ? -3.316 8.360 9.030 1.00 82.31 124 VAL A O 1
ATOM 922 N N . TYR A 1 125 ? -4.086 10.331 8.276 1.00 83.06 125 TYR A N 1
ATOM 923 C CA . TYR A 1 125 ? -4.729 10.774 9.501 1.00 83.06 125 TYR A CA 1
ATOM 924 C C . TYR A 1 125 ? -6.226 10.545 9.373 1.00 83.06 125 TYR A C 1
ATOM 926 O O . TYR A 1 125 ? -6.802 10.766 8.310 1.00 83.06 125 TYR A O 1
ATOM 934 N N . TRP A 1 126 ? -6.880 10.165 10.458 1.00 85.00 126 TRP A N 1
ATOM 935 C CA . TRP A 1 126 ? -8.333 10.213 10.516 1.00 85.00 126 TRP A CA 1
ATOM 936 C C . TRP A 1 126 ? -8.788 10.754 11.853 1.00 85.00 126 TRP A C 1
ATOM 938 O O . TRP A 1 126 ? -8.110 10.621 12.876 1.00 85.00 126 TRP A O 1
ATOM 948 N N . GLN A 1 127 ? -9.943 11.403 11.815 1.00 79.06 127 GLN A N 1
ATOM 949 C CA . GLN A 1 127 ? -10.595 11.921 13.000 1.00 79.06 127 GLN A CA 1
ATOM 950 C C . GLN A 1 127 ? -11.915 11.190 13.198 1.00 79.06 127 GLN A C 1
ATOM 952 O O . GLN A 1 127 ? -12.724 11.060 12.275 1.00 79.06 127 GLN A O 1
ATOM 957 N N . ARG A 1 128 ? -12.124 10.713 14.423 1.00 74.44 128 ARG A N 1
ATOM 958 C CA . ARG A 1 128 ? -13.366 10.051 14.817 1.00 74.44 128 ARG A CA 1
ATOM 959 C C . ARG A 1 128 ? -14.481 11.087 14.898 1.00 74.44 128 ARG A C 1
ATOM 961 O O . ARG A 1 128 ? -14.255 12.212 15.337 1.00 74.44 128 ARG A O 1
ATOM 968 N N . SER A 1 129 ? -15.701 10.704 14.537 1.00 70.44 129 SER A N 1
ATOM 969 C CA . SER A 1 129 ? -16.858 11.608 14.607 1.00 70.44 129 SER A CA 1
ATOM 970 C C . SER A 1 129 ? -17.225 12.019 16.042 1.00 70.44 129 SER A C 1
ATOM 972 O O . SER A 1 129 ? -17.927 13.005 16.231 1.00 70.44 129 SER A O 1
ATOM 974 N N . ASP A 1 130 ? -16.767 11.270 17.054 1.00 75.62 130 ASP A N 1
ATOM 975 C CA . ASP A 1 130 ? -16.942 11.575 18.481 1.00 75.62 130 ASP A CA 1
ATOM 976 C C . ASP A 1 130 ? -15.724 12.277 19.115 1.00 75.62 130 ASP A C 1
ATOM 978 O O . ASP A 1 130 ? -15.705 12.473 20.334 1.00 75.62 130 ASP A O 1
ATOM 982 N N . ALA A 1 131 ? -14.700 12.623 18.326 1.00 79.06 131 ALA A N 1
ATOM 983 C CA . ALA A 1 131 ? -13.532 13.346 18.814 1.00 79.06 131 ALA A CA 1
ATOM 984 C C . ALA A 1 131 ? -13.963 14.721 19.344 1.00 79.06 131 ALA A C 1
ATOM 986 O O . ALA A 1 131 ? -14.559 15.519 18.622 1.00 79.06 131 ALA A O 1
ATOM 987 N N . LYS A 1 132 ? -13.663 15.001 20.618 1.00 84.12 132 LYS A N 1
ATOM 988 C CA . LYS A 1 132 ? -14.017 16.283 21.253 1.00 84.12 132 LYS A CA 1
ATOM 989 C C . LYS A 1 132 ? -13.151 17.439 20.764 1.00 84.12 132 LYS A C 1
ATOM 991 O O . LYS A 1 132 ? -13.621 18.571 20.740 1.00 84.12 132 LYS A O 1
ATOM 996 N N . ASP A 1 133 ? -11.926 17.130 20.346 1.00 84.00 133 ASP A N 1
ATOM 997 C CA . ASP A 1 133 ? -10.929 18.104 19.925 1.00 84.00 133 ASP A CA 1
ATOM 998 C C . ASP A 1 133 ? -10.447 17.797 18.506 1.00 84.00 133 ASP A C 1
ATOM 1000 O O . ASP A 1 133 ? -10.226 16.641 18.141 1.00 84.00 133 ASP A O 1
ATOM 1004 N N . ALA A 1 134 ? -10.193 18.846 17.718 1.00 77.44 134 ALA A N 1
ATOM 1005 C CA . ALA A 1 134 ? -9.605 18.739 16.377 1.00 77.44 134 ALA A CA 1
ATOM 1006 C C . ALA A 1 134 ? -8.202 18.097 16.367 1.00 77.44 134 ALA A C 1
ATOM 1008 O O . ALA A 1 134 ? -7.705 17.699 15.314 1.00 77.44 134 ALA A O 1
ATOM 1009 N N . ASN A 1 135 ? -7.570 18.003 17.539 1.00 81.06 135 ASN A N 1
ATOM 1010 C CA . ASN A 1 135 ? -6.244 17.427 17.729 1.00 81.06 135 ASN A CA 1
ATOM 1011 C C . ASN A 1 135 ? -6.275 15.927 18.065 1.00 81.06 135 ASN A C 1
ATOM 1013 O O . ASN A 1 135 ? -5.221 15.296 18.044 1.00 81.06 135 ASN A O 1
ATOM 1017 N N . ASP A 1 136 ? -7.447 15.343 18.347 1.00 82.50 136 ASP A N 1
ATOM 1018 C CA . ASP A 1 136 ? -7.599 13.905 18.612 1.00 82.50 136 ASP A CA 1
ATOM 1019 C C . ASP A 1 136 ? -7.661 13.127 17.286 1.00 82.50 136 ASP A C 1
ATOM 1021 O O . ASP A 1 136 ? -8.694 12.595 16.872 1.00 82.50 136 ASP A O 1
ATOM 1025 N N . LYS A 1 137 ? -6.538 13.165 16.559 1.00 82.31 137 LYS A N 1
ATOM 1026 C CA . LYS A 1 137 ? -6.343 12.466 15.288 1.00 82.31 137 LYS A CA 1
ATOM 1027 C C . LYS A 1 137 ? -5.481 11.235 15.517 1.00 82.31 137 LYS A C 1
ATOM 1029 O O . LYS A 1 137 ? -4.372 11.328 16.046 1.00 82.31 137 LYS A O 1
ATOM 1034 N N . GLU A 1 138 ? -5.960 10.089 15.057 1.00 86.25 138 GLU A N 1
ATOM 1035 C CA . GLU A 1 138 ? -5.124 8.900 14.935 1.00 86.25 138 GLU A CA 1
ATOM 1036 C C . GLU A 1 138 ? -4.390 8.939 13.583 1.00 86.25 138 GLU A C 1
ATOM 1038 O O . GLU A 1 138 ? -4.864 9.557 12.623 1.00 86.25 138 GLU A O 1
ATOM 1043 N N . LYS A 1 139 ? -3.200 8.324 13.510 1.00 87.56 139 LYS A N 1
ATOM 1044 C CA . LYS A 1 139 ? -2.391 8.292 12.283 1.00 87.56 139 LYS A CA 1
ATOM 1045 C C . LYS A 1 139 ? -1.840 6.907 11.975 1.00 87.56 139 LYS A C 1
ATOM 1047 O O . LYS A 1 139 ? -1.374 6.199 12.868 1.00 87.56 139 LYS A O 1
ATOM 1052 N N . VAL A 1 140 ? -1.824 6.570 10.690 1.00 88.44 140 VAL A N 1
ATOM 1053 C CA . VAL A 1 140 ? -1.059 5.466 10.111 1.00 88.44 140 VAL A CA 1
ATOM 1054 C C . VAL A 1 140 ? 0.035 6.086 9.255 1.00 88.44 140 VAL A C 1
ATOM 1056 O O . VAL A 1 140 ? -0.227 6.934 8.405 1.00 88.44 140 VAL A O 1
ATOM 1059 N N . LEU A 1 141 ? 1.273 5.676 9.514 1.00 88.50 141 LEU A N 1
ATOM 1060 C CA . LEU A 1 141 ? 2.454 6.138 8.801 1.00 88.50 141 LEU A CA 1
ATOM 1061 C C . LEU A 1 141 ? 3.020 4.980 7.984 1.00 88.50 141 LEU A C 1
ATOM 1063 O O . LEU A 1 141 ? 3.483 3.994 8.557 1.00 88.50 141 LEU A O 1
ATOM 1067 N N . LEU A 1 142 ? 3.023 5.125 6.662 1.00 88.50 142 LEU A N 1
ATOM 1068 C CA . LEU A 1 142 ? 3.654 4.191 5.745 1.00 88.50 142 LEU A CA 1
ATOM 1069 C C . LEU A 1 142 ? 4.832 4.883 5.055 1.00 88.50 142 LEU A C 1
ATOM 1071 O O . LEU A 1 142 ? 4.666 5.857 4.326 1.00 88.50 142 LEU A O 1
ATOM 1075 N N . VAL A 1 143 ? 6.041 4.378 5.288 1.00 86.81 143 VAL A N 1
ATOM 1076 C CA . VAL A 1 143 ? 7.269 4.889 4.662 1.00 86.81 143 VAL A CA 1
ATOM 1077 C C . VAL A 1 143 ? 7.813 3.817 3.735 1.00 86.81 143 VAL A C 1
ATOM 1079 O O . VAL A 1 143 ? 8.015 2.678 4.154 1.00 86.81 143 VAL A O 1
ATOM 1082 N N . SER A 1 144 ? 8.067 4.162 2.475 1.00 87.94 144 SER A N 1
ATOM 1083 C CA . SER A 1 144 ? 8.571 3.207 1.491 1.00 87.94 144 SER A CA 1
ATOM 1084 C C . SER A 1 144 ? 9.495 3.878 0.481 1.00 87.94 144 SER A C 1
ATOM 1086 O O . SER A 1 144 ? 9.306 5.028 0.098 1.00 87.94 144 SER A O 1
ATOM 1088 N N . THR A 1 145 ? 10.505 3.142 0.025 1.00 84.75 145 THR A N 1
ATOM 1089 C CA . THR A 1 145 ? 11.376 3.590 -1.062 1.00 84.75 145 THR A CA 1
ATOM 1090 C C . THR A 1 145 ? 10.847 3.045 -2.382 1.00 84.75 145 THR A C 1
ATOM 1092 O O . THR A 1 145 ? 10.883 1.838 -2.619 1.00 84.75 145 THR A O 1
ATOM 1095 N N . ILE A 1 146 ? 10.373 3.934 -3.247 1.00 85.19 146 ILE A N 1
ATOM 1096 C CA . ILE A 1 146 ? 9.961 3.625 -4.612 1.00 85.19 146 ILE A CA 1
ATOM 1097 C C . ILE A 1 146 ? 11.217 3.572 -5.485 1.00 85.19 146 ILE A C 1
ATOM 1099 O O . ILE A 1 146 ? 12.003 4.518 -5.526 1.00 85.19 146 ILE A O 1
ATOM 1103 N N . GLN A 1 147 ? 11.425 2.446 -6.165 1.00 82.38 147 GLN A N 1
ATOM 1104 C CA . GLN A 1 147 ? 12.470 2.312 -7.177 1.00 82.38 147 GLN A CA 1
ATOM 1105 C C . GLN A 1 147 ? 11.871 2.701 -8.526 1.00 82.38 147 GLN A C 1
ATOM 1107 O O . GLN A 1 147 ? 10.942 2.035 -8.984 1.00 82.38 147 GLN A O 1
ATOM 1112 N N . VAL A 1 148 ? 12.396 3.747 -9.166 1.00 79.75 148 VAL A N 1
ATOM 1113 C CA . VAL A 1 148 ? 12.056 4.030 -10.565 1.00 79.75 148 VAL A CA 1
ATOM 1114 C C . VAL A 1 148 ? 12.809 3.010 -11.419 1.00 79.75 148 VAL A C 1
ATOM 1116 O O . VAL A 1 148 ? 14.047 3.016 -11.403 1.00 79.75 148 VAL A O 1
ATOM 1119 N N . PRO A 1 149 ? 12.118 2.096 -12.126 1.00 72.06 149 PRO A N 1
ATOM 1120 C CA . PRO A 1 149 ? 12.798 1.085 -12.915 1.00 72.06 149 PRO A CA 1
ATOM 1121 C C . PRO A 1 149 ? 13.692 1.762 -13.953 1.00 72.06 149 PRO A C 1
ATOM 1123 O O . PRO A 1 149 ? 13.275 2.661 -14.686 1.00 72.06 149 PRO A O 1
ATOM 1126 N N . VAL A 1 150 ? 14.944 1.313 -14.022 1.00 69.25 150 VAL A N 1
ATOM 1127 C CA . VAL A 1 150 ? 15.818 1.649 -15.141 1.00 69.25 150 VAL A CA 1
ATOM 1128 C C . VAL A 1 150 ? 15.213 0.965 -16.354 1.00 69.25 150 VAL A C 1
ATOM 1130 O O . VAL A 1 150 ? 15.294 -0.255 -16.472 1.00 69.25 150 VAL A O 1
ATOM 1133 N N . VAL A 1 151 ? 14.584 1.735 -17.244 1.00 58.97 151 VAL A N 1
ATOM 1134 C CA . VAL A 1 151 ? 14.284 1.223 -18.581 1.00 58.97 151 VAL A CA 1
ATOM 1135 C C . VAL A 1 151 ? 15.649 0.979 -19.217 1.00 58.97 151 VAL A C 1
ATOM 1137 O O . VAL A 1 151 ? 16.392 1.952 -19.400 1.00 58.97 151 VAL A O 1
ATOM 1140 N N . PRO A 1 152 ? 16.044 -0.280 -19.483 1.00 57.25 152 PRO A N 1
ATOM 1141 C CA . PRO A 1 152 ? 17.311 -0.524 -20.139 1.00 57.25 152 PRO A CA 1
ATOM 1142 C C . PRO A 1 152 ? 17.285 0.230 -21.480 1.00 57.25 152 PRO A C 1
ATOM 1144 O O . PRO A 1 152 ? 16.256 0.213 -22.166 1.00 57.25 152 PRO A O 1
ATOM 1147 N N . PRO A 1 153 ? 18.377 0.919 -21.862 1.00 55.81 153 PRO A N 1
ATOM 1148 C CA . PRO A 1 153 ? 18.442 1.697 -23.102 1.00 55.81 153 PRO A CA 1
ATOM 1149 C C . PRO A 1 153 ? 17.986 0.918 -24.350 1.00 55.81 153 PRO A C 1
ATOM 1151 O O . PRO A 1 153 ? 17.515 1.520 -25.314 1.00 55.81 153 PRO A O 1
ATOM 1154 N N . SER A 1 154 ? 18.055 -0.418 -24.297 1.00 52.22 154 SER A N 1
ATOM 1155 C CA . SER A 1 154 ? 17.642 -1.355 -25.344 1.00 52.22 154 SER A CA 1
ATOM 1156 C C . SER A 1 154 ? 16.149 -1.346 -25.695 1.00 52.22 154 SER A C 1
ATOM 1158 O O . SER A 1 154 ? 15.817 -1.779 -26.792 1.00 52.22 154 SER A O 1
ATOM 1160 N N . LEU A 1 155 ? 15.244 -0.867 -24.828 1.00 47.44 155 LEU A N 1
ATOM 1161 C CA . LEU A 1 155 ? 13.797 -0.856 -25.124 1.00 47.44 155 LEU A CA 1
ATOM 1162 C C . LEU A 1 155 ? 13.271 0.498 -25.617 1.00 47.44 155 LEU A C 1
ATOM 1164 O O . LEU A 1 155 ? 12.369 0.533 -26.445 1.00 47.44 155 LEU A O 1
ATOM 1168 N N . ALA A 1 156 ? 13.839 1.616 -25.155 1.00 47.25 156 ALA A N 1
ATOM 1169 C CA . ALA A 1 156 ? 13.410 2.958 -25.578 1.00 47.25 156 ALA A CA 1
ATOM 1170 C C . ALA A 1 156 ? 13.973 3.370 -26.952 1.00 47.25 156 ALA A C 1
ATOM 1172 O O . ALA A 1 156 ? 13.529 4.349 -27.543 1.00 47.25 156 ALA A O 1
ATOM 1173 N N . THR A 1 157 ? 14.948 2.611 -27.455 1.00 44.31 157 THR A N 1
ATOM 1174 C CA . THR A 1 157 ? 15.481 2.721 -28.817 1.00 44.31 157 THR A CA 1
ATOM 1175 C C . THR A 1 157 ? 15.384 1.388 -29.543 1.00 44.31 157 THR A C 1
ATOM 1177 O O . THR A 1 157 ? 16.255 1.063 -30.346 1.00 44.31 157 THR A O 1
ATOM 1180 N N . ALA A 1 158 ? 14.319 0.608 -29.304 1.00 48.38 158 ALA A N 1
ATOM 1181 C CA . ALA A 1 158 ? 13.900 -0.307 -30.356 1.00 48.38 158 ALA A CA 1
ATOM 1182 C C . ALA A 1 158 ? 13.672 0.591 -31.585 1.00 48.38 158 ALA A C 1
ATOM 1184 O O . ALA A 1 158 ? 12.816 1.480 -31.511 1.00 48.38 158 ALA A O 1
ATOM 1185 N N . PRO A 1 159 ? 14.505 0.492 -32.640 1.00 53.59 159 PRO A N 1
ATOM 1186 C CA . PRO A 1 159 ? 14.349 1.350 -33.800 1.00 53.59 159 PRO A CA 1
ATOM 1187 C C . PRO A 1 159 ? 12.892 1.245 -34.259 1.00 53.59 159 PRO A C 1
ATOM 1189 O O . PRO A 1 159 ? 12.330 0.145 -34.161 1.00 53.59 159 PRO A O 1
ATOM 1192 N N . PRO A 1 160 ? 12.259 2.351 -34.706 1.00 56.94 160 PRO A N 1
ATOM 1193 C CA . PRO A 1 160 ? 10.948 2.258 -35.330 1.00 56.94 160 PRO A CA 1
ATOM 1194 C C . PRO A 1 160 ? 11.023 1.110 -36.322 1.00 56.94 160 PRO A C 1
ATOM 1196 O O . PRO A 1 160 ? 11.988 1.043 -37.087 1.00 56.94 160 PRO A O 1
ATOM 1199 N N . LEU A 1 161 ? 10.079 0.177 -36.182 1.00 56.56 161 LEU A N 1
ATOM 1200 C CA . LEU A 1 161 ? 9.964 -1.042 -36.970 1.00 56.56 161 LEU A CA 1
ATOM 1201 C C . LEU A 1 161 ? 10.536 -0.801 -38.379 1.00 56.56 161 LEU A C 1
ATOM 1203 O O . LEU A 1 161 ? 9.964 -0.001 -39.126 1.00 56.56 161 LEU A O 1
ATOM 1207 N N . PRO A 1 162 ? 11.726 -1.347 -38.706 1.00 53.34 162 PRO A N 1
ATOM 1208 C CA . PRO A 1 162 ? 12.374 -1.055 -39.974 1.00 53.34 162 PRO A CA 1
ATOM 1209 C C . PRO A 1 162 ? 11.576 -1.757 -41.075 1.00 53.34 162 PRO A C 1
ATOM 1211 O O . PRO A 1 162 ? 11.785 -2.931 -41.366 1.00 53.34 162 PRO A O 1
ATOM 1214 N N . GLY A 1 163 ? 10.614 -1.029 -41.639 1.00 63.41 163 GLY A N 1
ATOM 1215 C CA . GLY A 1 163 ? 9.611 -1.552 -42.561 1.00 63.41 163 GLY A CA 1
ATOM 1216 C C . GLY A 1 163 ? 8.266 -1.786 -41.873 1.00 63.41 163 GLY A C 1
ATOM 1217 O O . GLY A 1 163 ? 8.201 -2.079 -40.681 1.00 63.41 163 GLY A O 1
ATOM 1218 N N . GLY A 1 164 ? 7.174 -1.617 -42.623 1.00 74.31 164 GLY A N 1
ATOM 1219 C CA . GLY A 1 164 ? 5.828 -1.927 -42.138 1.00 74.31 164 GLY A CA 1
ATOM 1220 C C . GLY A 1 164 ? 5.697 -3.387 -41.685 1.00 74.31 164 GLY A C 1
ATOM 1221 O O . GLY A 1 164 ? 6.595 -4.201 -41.902 1.00 74.31 164 GLY A O 1
ATOM 1222 N N . LEU A 1 165 ? 4.556 -3.726 -41.075 1.00 70.94 165 LEU A N 1
ATOM 1223 C CA . LEU A 1 165 ? 4.235 -5.078 -40.583 1.00 70.94 165 LEU A CA 1
ATOM 1224 C C . LEU A 1 165 ? 4.573 -6.193 -41.593 1.00 70.94 165 LEU A C 1
ATOM 1226 O O . LEU A 1 165 ? 5.031 -7.262 -41.193 1.00 70.94 165 LEU A O 1
ATOM 1230 N N . GLU A 1 166 ? 4.448 -5.916 -42.893 1.00 70.44 166 GLU A N 1
ATOM 1231 C CA . GLU A 1 166 ? 4.810 -6.829 -43.984 1.00 70.44 166 GLU A CA 1
ATOM 1232 C C . GLU A 1 166 ? 6.278 -7.284 -43.946 1.00 70.44 166 GLU A C 1
ATOM 1234 O O . GLU A 1 166 ? 6.563 -8.471 -44.105 1.00 70.44 166 GLU A O 1
ATOM 1239 N N . THR A 1 167 ? 7.221 -6.378 -43.673 1.00 76.69 167 THR A N 1
ATOM 1240 C CA . THR A 1 167 ? 8.655 -6.707 -43.618 1.00 76.69 167 THR A CA 1
ATOM 1241 C C . THR A 1 167 ? 8.981 -7.585 -42.410 1.00 76.69 167 THR A C 1
ATOM 1243 O O . THR A 1 167 ? 9.839 -8.464 -42.476 1.00 76.69 167 THR A O 1
ATOM 1246 N N . ILE A 1 168 ? 8.283 -7.372 -41.296 1.00 78.44 168 ILE A N 1
ATOM 1247 C CA . ILE A 1 168 ? 8.549 -8.053 -40.022 1.00 78.44 168 ILE A CA 1
ATOM 1248 C C . ILE A 1 168 ? 7.945 -9.454 -40.009 1.00 78.44 168 ILE A C 1
ATOM 1250 O O . ILE A 1 168 ? 8.582 -10.399 -39.542 1.00 78.44 168 ILE A O 1
ATOM 1254 N N . CYS A 1 169 ? 6.753 -9.604 -40.587 1.00 84.19 169 CYS A N 1
ATOM 1255 C CA . CYS A 1 169 ? 6.096 -10.896 -40.757 1.00 84.19 169 CYS A CA 1
ATOM 1256 C C . CYS A 1 169 ? 6.813 -11.823 -41.753 1.00 84.19 169 CYS A C 1
ATOM 1258 O O . CYS A 1 169 ? 6.525 -13.020 -41.783 1.00 84.19 169 CYS A O 1
ATOM 1260 N N . GLY A 1 170 ? 7.764 -11.304 -42.538 1.00 82.00 170 GLY A N 1
ATOM 1261 C CA . GLY A 1 170 ? 8.593 -12.095 -43.449 1.00 82.00 170 GLY A CA 1
ATOM 1262 C C . GLY A 1 170 ? 9.729 -12.874 -42.774 1.00 82.00 170 GLY A C 1
ATOM 1263 O O . GLY A 1 170 ? 10.305 -13.762 -43.399 1.00 82.00 170 GLY A O 1
ATOM 1264 N N . VAL A 1 171 ? 10.068 -12.576 -41.511 1.00 86.25 171 VAL A N 1
ATOM 1265 C CA . VAL A 1 171 ? 11.215 -13.201 -40.829 1.00 86.25 171 VAL A CA 1
ATOM 1266 C C . VAL A 1 171 ? 10.745 -14.229 -39.803 1.00 86.25 171 VAL A C 1
ATOM 1268 O O . VAL A 1 171 ? 10.358 -13.901 -38.676 1.00 86.25 171 VAL A O 1
ATOM 1271 N N . ASN A 1 172 ? 10.835 -15.501 -40.189 1.00 91.12 172 ASN A N 1
ATOM 1272 C CA . ASN A 1 172 ? 10.516 -16.620 -39.311 1.00 91.12 172 ASN A CA 1
ATOM 1273 C C . ASN A 1 172 ? 11.522 -16.746 -38.158 1.00 91.12 172 ASN A C 1
ATOM 1275 O O . ASN A 1 172 ? 12.722 -16.482 -38.282 1.00 91.12 172 ASN A O 1
ATOM 1279 N N . TRP A 1 173 ? 11.016 -17.191 -37.015 1.00 91.50 173 TRP A N 1
ATOM 1280 C CA . TRP A 1 173 ? 11.815 -17.657 -35.901 1.00 91.50 173 TRP A CA 1
ATOM 1281 C C . TRP A 1 173 ? 12.672 -18.848 -36.346 1.00 91.50 173 TRP A C 1
ATOM 1283 O O . TRP A 1 173 ? 12.227 -19.733 -37.074 1.00 91.50 173 TRP A O 1
ATOM 1293 N N . ASN A 1 174 ? 13.922 -18.852 -35.904 1.00 89.06 174 ASN A N 1
ATOM 1294 C CA . ASN A 1 174 ? 14.943 -19.820 -36.252 1.00 89.06 174 ASN A CA 1
ATOM 1295 C C . ASN A 1 174 ? 15.610 -20.295 -34.959 1.00 89.06 174 ASN A C 1
ATOM 1297 O O . ASN A 1 174 ? 16.265 -19.524 -34.256 1.00 89.06 174 ASN A O 1
ATOM 1301 N N . ASN A 1 175 ? 15.474 -21.590 -34.690 1.00 88.94 175 ASN A N 1
ATOM 1302 C CA . ASN A 1 175 ? 16.010 -22.278 -33.517 1.00 88.94 175 ASN A CA 1
ATOM 1303 C C . ASN A 1 175 ? 17.540 -22.244 -33.383 1.00 88.94 175 ASN A C 1
ATOM 1305 O O . ASN A 1 175 ? 18.063 -22.680 -32.362 1.00 88.94 175 ASN A O 1
ATOM 1309 N N . SER A 1 176 ? 18.256 -21.771 -34.403 1.00 86.56 176 SER A N 1
ATOM 1310 C CA . SER A 1 176 ? 19.716 -21.699 -34.444 1.00 86.56 176 SER A CA 1
ATOM 1311 C C . SER A 1 176 ? 20.252 -20.299 -34.128 1.00 86.56 176 SER A C 1
ATOM 1313 O O . SER A 1 176 ? 21.463 -20.134 -33.970 1.00 86.56 176 SER A O 1
ATOM 1315 N N . LYS A 1 177 ? 19.378 -19.285 -34.018 1.00 85.50 177 LYS A N 1
ATOM 1316 C CA . LYS A 1 177 ? 19.756 -17.884 -33.781 1.00 85.50 177 LYS A CA 1
ATOM 1317 C C . LYS A 1 177 ? 19.297 -17.409 -32.405 1.00 85.50 177 LYS A C 1
ATOM 1319 O O . LYS A 1 177 ? 18.207 -17.747 -31.958 1.00 85.50 177 LYS A O 1
ATOM 1324 N N . CYS A 1 178 ? 20.121 -16.588 -31.759 1.00 86.00 178 CYS A N 1
ATOM 1325 C CA . CYS A 1 178 ? 19.685 -15.813 -30.601 1.00 86.00 178 CYS A CA 1
ATOM 1326 C C . CYS A 1 178 ? 19.135 -14.465 -31.035 1.00 86.00 178 CYS A C 1
ATOM 1328 O O . CYS A 1 178 ? 19.577 -13.876 -32.024 1.00 86.00 178 CYS A O 1
ATO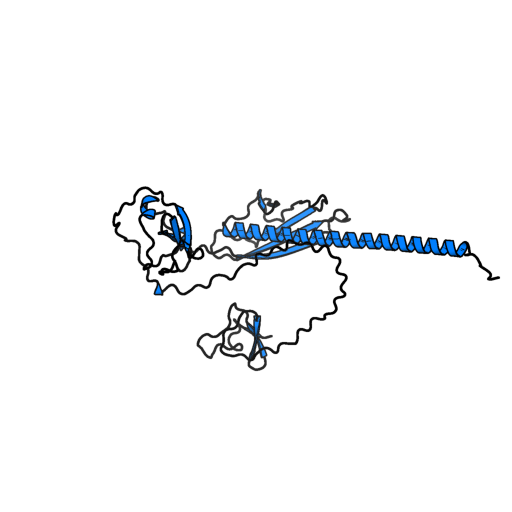M 1330 N N . TYR A 1 179 ? 18.177 -13.976 -30.259 1.00 86.81 179 TYR A N 1
ATOM 1331 C CA . TYR A 1 179 ? 17.500 -12.718 -30.527 1.00 86.81 179 TYR A CA 1
ATOM 1332 C C . TYR A 1 179 ? 17.716 -11.762 -29.372 1.00 86.81 179 TYR A C 1
ATOM 1334 O O . TYR A 1 179 ? 17.482 -12.124 -28.227 1.00 86.81 179 TYR A O 1
ATOM 1342 N N . VAL A 1 180 ? 18.144 -10.538 -29.653 1.00 85.81 180 VAL A N 1
ATOM 1343 C CA . VAL A 1 180 ? 18.223 -9.500 -28.621 1.00 85.81 180 VAL A CA 1
ATOM 1344 C C . VAL A 1 180 ? 16.832 -9.039 -28.208 1.00 85.81 180 VAL A C 1
ATOM 1346 O O . VAL A 1 180 ? 15.867 -9.170 -28.969 1.00 85.81 180 VAL A O 1
ATOM 1349 N N . GLN A 1 181 ? 16.733 -8.480 -27.004 1.00 87.56 181 GLN A N 1
ATOM 1350 C CA . GLN A 1 181 ? 15.517 -7.832 -26.524 1.00 87.56 181 GLN A CA 1
ATOM 1351 C C . GLN A 1 181 ? 14.977 -6.835 -27.565 1.00 87.56 181 GLN A C 1
ATOM 1353 O O . GLN A 1 181 ? 15.743 -6.095 -28.175 1.00 87.56 181 GLN A O 1
ATOM 1358 N N . GLY A 1 182 ? 13.663 -6.837 -27.781 1.00 84.44 182 GLY A N 1
ATOM 1359 C CA . GLY A 1 182 ? 12.971 -6.011 -28.772 1.00 84.44 182 GLY A CA 1
ATOM 1360 C C . GLY A 1 182 ? 12.927 -6.605 -30.183 1.00 84.44 182 GLY A C 1
ATOM 1361 O O . GLY A 1 182 ? 12.242 -6.063 -31.043 1.00 84.44 182 GLY A O 1
ATOM 1362 N N . THR A 1 183 ? 13.611 -7.723 -30.449 1.00 87.94 183 THR A N 1
ATOM 1363 C CA . THR A 1 183 ? 13.549 -8.372 -31.768 1.00 87.94 183 THR A CA 1
ATOM 1364 C C . THR A 1 183 ? 12.192 -9.037 -31.988 1.00 87.94 183 THR A C 1
ATOM 1366 O O . THR A 1 183 ? 11.724 -9.782 -31.126 1.00 87.94 183 THR A O 1
ATOM 1369 N N . TYR A 1 184 ? 11.616 -8.833 -33.172 1.00 90.06 184 TYR A N 1
ATOM 1370 C CA . TYR A 1 184 ? 10.369 -9.457 -33.606 1.00 90.06 184 TYR A CA 1
ATOM 1371 C C . TYR A 1 184 ? 10.637 -10.687 -34.473 1.00 90.06 184 TYR A C 1
ATOM 1373 O O . TYR A 1 184 ? 11.475 -10.629 -35.376 1.00 90.06 184 TYR A O 1
ATOM 1381 N N . ARG A 1 185 ? 9.942 -11.796 -34.220 1.00 91.50 185 ARG A N 1
ATOM 1382 C CA . ARG A 1 185 ? 10.006 -13.007 -35.049 1.00 91.50 185 ARG A CA 1
ATOM 1383 C C . ARG A 1 185 ? 8.638 -13.644 -35.192 1.00 91.50 185 ARG A C 1
ATOM 1385 O O . ARG A 1 185 ? 7.900 -13.750 -34.214 1.00 91.50 185 ARG A O 1
ATOM 1392 N N . ARG A 1 186 ? 8.335 -14.096 -36.407 1.00 91.31 186 ARG A N 1
ATOM 1393 C CA . ARG A 1 186 ? 7.128 -14.865 -36.698 1.00 91.31 186 ARG A CA 1
ATOM 1394 C C . ARG A 1 186 ? 7.320 -16.319 -36.277 1.00 91.31 186 ARG A C 1
ATOM 1396 O O . ARG A 1 186 ? 8.348 -16.914 -36.588 1.00 91.31 186 ARG A O 1
ATOM 1403 N N . HIS A 1 187 ? 6.352 -16.912 -35.594 1.00 92.00 187 HIS A N 1
ATOM 1404 C CA . HIS A 1 187 ? 6.339 -18.348 -35.324 1.00 92.00 187 HIS A CA 1
ATOM 1405 C C . HIS A 1 187 ? 4.925 -18.890 -35.531 1.00 92.00 187 HIS A C 1
ATOM 1407 O O . HIS A 1 187 ? 4.026 -18.578 -34.756 1.00 92.00 187 HIS A O 1
ATOM 1413 N N . GLY A 1 188 ? 4.736 -19.710 -36.567 1.00 90.62 188 GLY A N 1
ATOM 1414 C CA . GLY A 1 188 ? 3.391 -19.986 -37.077 1.00 90.62 188 GLY A CA 1
ATOM 1415 C C . GLY A 1 188 ? 2.822 -18.718 -37.709 1.00 90.62 188 GLY A C 1
ATOM 1416 O O . GLY A 1 188 ? 3.523 -18.073 -38.488 1.00 90.62 188 GLY A O 1
ATOM 1417 N N . ASP A 1 189 ? 1.609 -18.331 -37.329 1.00 90.19 189 ASP A N 1
ATOM 1418 C CA . ASP A 1 189 ? 0.929 -17.128 -37.845 1.00 90.19 189 ASP A CA 1
ATOM 1419 C C . ASP A 1 189 ? 1.003 -15.935 -36.893 1.00 90.19 189 ASP A C 1
ATOM 1421 O O . ASP A 1 189 ? 0.547 -14.840 -37.206 1.00 90.19 189 ASP A O 1
ATOM 1425 N N . ASP A 1 190 ? 1.672 -16.121 -35.761 1.00 89.75 190 ASP A N 1
ATOM 1426 C CA . ASP A 1 190 ? 1.804 -15.112 -34.726 1.00 89.75 190 ASP A CA 1
ATOM 1427 C C . ASP A 1 190 ? 3.162 -14.414 -34.789 1.00 89.75 190 ASP A C 1
ATOM 1429 O O . ASP A 1 190 ? 4.211 -15.024 -35.049 1.00 89.75 190 ASP A O 1
ATOM 1433 N N . LEU A 1 191 ? 3.148 -13.124 -34.467 1.00 91.19 191 LEU A N 1
ATOM 1434 C CA . LEU A 1 191 ? 4.332 -12.309 -34.281 1.00 91.19 191 LEU A CA 1
ATOM 1435 C C . LEU A 1 191 ? 4.665 -12.177 -32.796 1.00 91.19 191 LEU A C 1
ATOM 1437 O O . LEU A 1 191 ? 3.855 -11.715 -31.993 1.00 91.19 191 LEU A O 1
ATOM 1441 N N . TYR A 1 192 ? 5.903 -12.505 -32.440 1.00 92.19 192 TYR A N 1
ATOM 1442 C CA . TYR A 1 192 ? 6.389 -12.415 -31.068 1.00 92.19 192 TYR A CA 1
ATOM 1443 C C . TYR A 1 192 ? 7.549 -11.432 -30.948 1.00 92.19 192 TYR A C 1
ATOM 1445 O O . TYR A 1 192 ? 8.434 -11.396 -31.803 1.00 92.19 192 TYR A O 1
ATOM 1453 N N . MET A 1 193 ? 7.588 -10.686 -29.844 1.00 92.19 193 MET A N 1
ATOM 1454 C CA . MET A 1 193 ? 8.705 -9.820 -29.470 1.00 92.19 193 MET A CA 1
ATOM 1455 C C . MET A 1 193 ? 9.510 -10.450 -28.330 1.00 92.19 193 MET A C 1
ATOM 1457 O O . MET A 1 193 ? 8.954 -10.875 -27.313 1.00 92.19 193 MET A O 1
ATOM 1461 N N . CYS A 1 194 ? 10.832 -10.485 -28.471 1.00 92.50 194 CYS A N 1
ATOM 1462 C CA . CYS A 1 194 ? 11.718 -10.926 -27.403 1.00 92.50 194 CYS A CA 1
ATOM 1463 C C . CYS A 1 194 ? 11.757 -9.892 -26.262 1.00 92.50 194 CYS A C 1
ATOM 1465 O O . CYS A 1 194 ? 12.183 -8.761 -26.477 1.00 92.50 194 CYS A O 1
ATOM 1467 N N . LYS A 1 195 ? 11.364 -10.256 -25.036 1.00 90.56 195 LYS A N 1
ATOM 1468 C CA . LYS A 1 195 ? 11.379 -9.348 -23.866 1.00 90.56 195 LYS A CA 1
ATOM 1469 C C . LYS A 1 195 ? 12.510 -9.613 -22.872 1.00 90.56 195 LYS A C 1
ATOM 1471 O O . LYS A 1 195 ? 12.735 -8.792 -21.984 1.00 90.56 195 LYS A O 1
ATOM 1476 N N . ALA A 1 196 ? 13.231 -10.722 -23.008 1.00 85.62 196 ALA A N 1
ATOM 1477 C CA . ALA A 1 196 ? 14.336 -11.061 -22.117 1.00 85.62 196 ALA A CA 1
ATOM 1478 C C . ALA A 1 196 ? 15.530 -10.106 -22.313 1.00 85.62 196 ALA A C 1
ATOM 1480 O O . ALA A 1 196 ? 16.003 -9.939 -23.433 1.00 85.62 196 ALA A O 1
ATOM 1481 N N . VAL A 1 197 ? 16.047 -9.518 -21.225 1.00 77.81 197 VAL A N 1
ATOM 1482 C CA . VAL A 1 197 ? 17.190 -8.573 -21.246 1.00 77.81 197 VAL A CA 1
ATOM 1483 C C . VAL A 1 197 ? 18.478 -9.243 -21.740 1.00 77.81 197 VAL A C 1
ATOM 1485 O O . VAL A 1 197 ? 19.264 -8.621 -22.444 1.00 77.81 197 VAL A O 1
ATOM 1488 N N . GLY A 1 198 ? 18.661 -10.532 -21.439 1.00 80.31 198 GLY A N 1
ATOM 1489 C CA . GLY A 1 198 ? 19.739 -11.342 -22.014 1.00 80.31 198 GLY A CA 1
ATOM 1490 C C . GLY A 1 198 ? 19.501 -11.746 -23.475 1.00 80.31 198 GLY A C 1
ATOM 1491 O O . GLY A 1 198 ? 20.381 -12.285 -24.127 1.00 80.31 198 GLY A O 1
ATOM 1492 N N . GLY A 1 199 ? 18.320 -11.488 -24.025 1.00 85.19 199 GLY A N 1
ATOM 1493 C CA . GLY A 1 199 ? 17.895 -12.041 -25.301 1.00 85.19 199 GLY A CA 1
ATOM 1494 C C . GLY A 1 199 ? 17.187 -13.389 -25.168 1.00 85.19 199 GLY A C 1
ATOM 1495 O O . GLY A 1 199 ? 17.133 -14.021 -2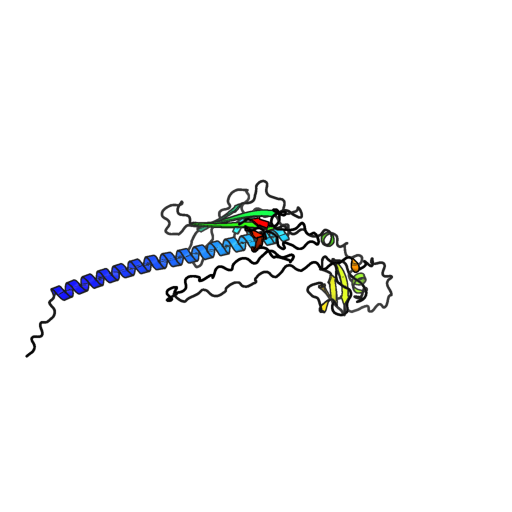4.109 1.00 85.19 199 GLY A O 1
ATOM 1496 N N . CYS A 1 200 ? 16.578 -13.805 -26.269 1.00 86.00 200 CYS A N 1
ATOM 1497 C CA . CYS A 1 200 ? 15.793 -15.015 -26.379 1.00 86.00 200 CYS A CA 1
ATOM 1498 C C . CYS A 1 200 ? 16.666 -16.121 -26.987 1.00 86.00 200 CYS A C 1
ATOM 1500 O O . CYS A 1 200 ? 17.232 -15.926 -28.069 1.00 86.00 200 CYS A O 1
ATOM 1502 N N . PRO A 1 201 ? 16.827 -17.246 -26.272 1.00 81.25 201 PRO A N 1
ATOM 1503 C CA . PRO A 1 201 ? 17.800 -18.284 -26.591 1.00 81.25 201 PRO A CA 1
ATOM 1504 C C . PRO A 1 201 ? 17.423 -19.109 -27.824 1.00 81.25 201 PRO A C 1
ATOM 1506 O O . PRO A 1 201 ? 16.248 -19.272 -28.157 1.00 81.25 201 PRO A O 1
ATOM 1509 N N . LYS A 1 202 ? 18.460 -19.694 -28.429 1.00 73.62 202 LYS A N 1
ATOM 1510 C CA . LYS A 1 202 ? 18.384 -20.674 -29.512 1.00 73.62 202 LYS A CA 1
ATOM 1511 C C . LYS A 1 202 ? 18.154 -22.082 -28.948 1.00 73.62 202 LYS A C 1
ATOM 1513 O O . LYS A 1 202 ? 19.097 -22.766 -28.582 1.00 73.62 202 LYS A O 1
ATOM 1518 N N . ASP A 1 203 ? 16.916 -22.533 -28.806 1.00 80.25 203 ASP A N 1
ATOM 1519 C CA . ASP A 1 203 ? 16.647 -23.976 -28.783 1.00 80.25 203 ASP A CA 1
ATOM 1520 C C . ASP A 1 203 ? 15.193 -24.269 -29.180 1.00 80.25 203 ASP A C 1
ATOM 1522 O O . ASP A 1 203 ? 14.325 -23.395 -29.147 1.00 80.25 203 ASP A O 1
ATOM 1526 N N . ASN A 1 204 ? 14.931 -25.519 -29.563 1.00 75.75 204 ASN A N 1
ATOM 1527 C CA . ASN A 1 204 ? 13.587 -25.986 -29.916 1.00 75.75 204 ASN A CA 1
ATOM 1528 C C . ASN A 1 204 ? 12.609 -25.973 -28.730 1.00 75.75 204 ASN A C 1
ATOM 1530 O O . ASN A 1 204 ? 11.400 -25.927 -28.951 1.00 75.75 204 ASN A O 1
ATOM 1534 N N . ALA A 1 205 ? 13.112 -26.012 -27.493 1.00 84.81 205 ALA A N 1
ATOM 1535 C CA . ALA A 1 205 ? 12.301 -25.914 -26.281 1.00 84.81 205 ALA A CA 1
ATOM 1536 C C . ALA A 1 205 ? 11.895 -24.459 -25.961 1.00 84.81 205 ALA A C 1
ATOM 1538 O O . ALA A 1 205 ? 11.014 -24.232 -25.135 1.00 84.81 205 ALA A O 1
ATOM 1539 N N . ASN A 1 206 ? 12.503 -23.482 -26.640 1.00 81.31 206 ASN A N 1
ATOM 1540 C CA . ASN A 1 206 ? 12.362 -22.051 -26.419 1.00 81.31 206 ASN A CA 1
ATOM 1541 C C . ASN A 1 206 ? 11.728 -21.332 -27.608 1.00 81.31 206 ASN A C 1
ATOM 1543 O O . ASN A 1 206 ? 11.957 -20.131 -27.816 1.00 81.31 206 ASN A O 1
ATOM 1547 N N . ASN A 1 207 ? 10.905 -22.055 -28.370 1.00 90.38 207 ASN A N 1
ATOM 1548 C CA . ASN A 1 207 ? 10.037 -21.415 -29.342 1.00 90.38 207 ASN A CA 1
ATOM 1549 C C . ASN A 1 207 ? 9.121 -20.382 -28.644 1.00 90.38 207 ASN A C 1
ATOM 1551 O O . ASN A 1 207 ? 8.853 -20.502 -27.440 1.00 90.38 207 ASN A O 1
ATOM 1555 N N . PRO A 1 208 ? 8.668 -19.340 -29.359 1.00 93.56 208 PRO A N 1
ATOM 1556 C CA . PRO A 1 208 ? 7.940 -18.247 -28.729 1.00 93.56 208 PRO A CA 1
ATOM 1557 C C . PRO A 1 208 ? 6.678 -18.654 -27.948 1.00 93.56 208 PRO A C 1
ATOM 1559 O O . PRO A 1 208 ? 6.543 -18.198 -26.810 1.00 93.56 208 PRO A O 1
ATOM 1562 N N . PRO A 1 209 ? 5.815 -19.562 -28.453 1.00 92.25 209 PRO A N 1
ATOM 1563 C CA . PRO A 1 209 ? 4.666 -20.049 -27.685 1.00 92.25 209 PRO A CA 1
ATOM 1564 C C . PRO A 1 209 ? 5.038 -20.790 -26.390 1.00 92.25 209 PRO A C 1
ATOM 1566 O O . PRO A 1 209 ? 4.330 -20.684 -25.392 1.00 92.25 209 PRO A O 1
ATOM 1569 N N . ALA A 1 210 ? 6.145 -21.541 -26.380 1.00 91.75 210 ALA A N 1
ATOM 1570 C CA . ALA A 1 210 ? 6.554 -22.355 -25.234 1.00 91.75 210 ALA A CA 1
ATOM 1571 C C . ALA A 1 210 ? 7.202 -21.545 -24.098 1.00 91.75 210 ALA A C 1
ATOM 1573 O O . ALA A 1 210 ? 7.321 -22.047 -22.979 1.00 91.75 210 ALA A O 1
ATOM 1574 N N . ARG A 1 211 ? 7.636 -20.303 -24.360 1.00 91.00 211 ARG A N 1
ATOM 1575 C CA . ARG A 1 211 ? 8.369 -19.460 -23.396 1.00 91.00 211 ARG A CA 1
ATOM 1576 C C . ARG A 1 211 ? 7.761 -18.066 -23.251 1.00 91.00 211 ARG A C 1
ATOM 1578 O O . ARG A 1 211 ? 8.411 -17.073 -23.599 1.00 91.00 211 ARG A O 1
ATOM 1585 N N . PRO A 1 212 ? 6.559 -17.950 -22.660 1.00 90.31 212 PRO A N 1
ATOM 1586 C CA . PRO A 1 212 ? 5.939 -16.655 -22.373 1.00 90.31 212 PRO A CA 1
ATOM 1587 C C . PRO A 1 212 ? 6.729 -15.826 -21.345 1.00 90.31 212 PRO A C 1
ATOM 1589 O O . PRO A 1 212 ? 6.461 -14.641 -21.162 1.00 90.31 212 PRO A O 1
ATOM 1592 N N . ASP A 1 213 ? 7.716 -16.411 -20.659 1.00 87.31 213 ASP A N 1
ATOM 1593 C CA . ASP A 1 213 ? 8.680 -15.704 -19.811 1.00 87.31 213 ASP A CA 1
ATOM 1594 C C . ASP A 1 213 ? 9.704 -14.898 -20.628 1.00 87.31 213 ASP A C 1
ATOM 1596 O O . ASP A 1 213 ? 10.176 -13.859 -20.166 1.00 87.31 213 ASP A O 1
ATOM 1600 N N . LYS A 1 214 ? 10.008 -15.326 -21.859 1.00 88.50 214 LYS A N 1
ATOM 1601 C CA . LYS A 1 214 ? 11.004 -14.685 -22.736 1.00 88.50 214 LYS A CA 1
ATOM 1602 C C . LYS A 1 214 ? 10.393 -13.975 -23.935 1.00 88.50 214 LYS A C 1
ATOM 1604 O O . LYS A 1 214 ? 10.955 -12.979 -24.388 1.00 88.50 214 LYS A O 1
ATOM 1609 N N . TRP A 1 215 ? 9.245 -14.443 -24.405 1.00 91.69 215 TRP A N 1
ATOM 1610 C CA . TRP A 1 215 ? 8.533 -13.906 -25.555 1.00 91.69 215 TRP A CA 1
ATOM 1611 C C . TRP A 1 215 ? 7.209 -13.272 -25.136 1.00 91.69 215 TRP A C 1
ATOM 1613 O O . TRP A 1 215 ? 6.604 -13.643 -24.130 1.00 91.69 215 TRP A O 1
ATOM 1623 N N . MET A 1 216 ? 6.778 -12.279 -25.900 1.00 91.69 216 MET A N 1
ATOM 1624 C CA . MET A 1 216 ? 5.478 -11.636 -25.765 1.00 91.69 216 MET A CA 1
ATOM 1625 C C . MET A 1 216 ? 4.785 -11.694 -27.120 1.00 91.69 216 MET A C 1
ATOM 1627 O O . MET A 1 216 ? 5.388 -11.292 -28.115 1.00 91.69 216 MET A O 1
ATOM 1631 N N . LEU A 1 217 ? 3.555 -12.207 -27.156 1.00 91.50 217 LEU A N 1
ATOM 1632 C CA . LEU A 1 217 ? 2.709 -12.127 -28.344 1.00 91.50 217 LEU A CA 1
ATOM 1633 C C . LEU A 1 217 ? 2.437 -10.649 -28.631 1.00 91.50 217 LEU A C 1
ATOM 1635 O O . LEU A 1 217 ? 2.005 -9.924 -27.734 1.00 91.50 217 LEU A O 1
ATOM 1639 N N . TYR A 1 218 ? 2.755 -10.210 -29.842 1.00 88.12 218 TYR A N 1
ATOM 1640 C CA . TYR A 1 218 ? 2.564 -8.829 -30.261 1.00 88.12 218 TYR A CA 1
ATOM 1641 C C . TYR A 1 218 ? 1.283 -8.687 -31.080 1.00 88.12 218 TYR A C 1
ATOM 1643 O O . TYR A 1 218 ? 0.421 -7.901 -30.704 1.00 88.12 218 TYR A O 1
ATOM 1651 N N . ASP A 1 219 ? 1.154 -9.464 -32.159 1.00 85.62 219 ASP A N 1
ATOM 1652 C CA . ASP A 1 219 ? -0.022 -9.461 -33.036 1.00 85.62 219 ASP A CA 1
ATOM 1653 C C . ASP A 1 219 ? -0.050 -10.719 -33.924 1.00 85.62 219 ASP A C 1
ATOM 1655 O O . ASP A 1 219 ? 0.944 -11.448 -33.999 1.00 85.62 219 ASP A O 1
ATOM 1659 N N . ALA A 1 220 ? -1.157 -10.953 -34.625 1.00 85.12 220 ALA A N 1
ATOM 1660 C CA . ALA A 1 220 ? -1.224 -11.920 -35.715 1.00 85.12 220 ALA A CA 1
ATOM 1661 C C . ALA A 1 220 ? -0.615 -11.316 -36.990 1.00 85.12 220 ALA A C 1
ATOM 1663 O O . ALA A 1 220 ? -0.859 -10.159 -37.335 1.00 85.12 220 ALA A O 1
ATOM 1664 N N . CYS A 1 221 ? 0.165 -12.101 -37.729 1.00 80.81 221 CYS A N 1
ATOM 1665 C CA . CYS A 1 221 ? 0.566 -11.721 -39.075 1.00 80.81 221 CYS A CA 1
ATOM 1666 C C . CYS A 1 221 ? -0.635 -11.925 -40.008 1.00 80.81 221 CYS A C 1
ATOM 1668 O O . CYS A 1 221 ? -1.114 -13.054 -40.104 1.00 80.81 221 CYS A O 1
ATOM 1670 N N . PRO A 1 222 ? -1.139 -10.883 -40.698 1.00 79.12 222 PRO A N 1
ATOM 1671 C CA . PRO A 1 222 ? -2.274 -11.041 -41.595 1.00 79.12 222 PRO A CA 1
ATOM 1672 C C . PRO A 1 222 ? -1.932 -12.063 -42.684 1.00 79.12 222 PRO A C 1
ATOM 1674 O O . PRO A 1 222 ? -1.012 -11.872 -43.483 1.00 79.12 222 PRO A O 1
ATOM 1677 N N . ASP A 1 223 ? -2.661 -13.175 -42.668 1.00 69.38 223 ASP A N 1
ATOM 1678 C CA . ASP A 1 223 ? -2.562 -14.253 -43.642 1.00 69.38 223 ASP A CA 1
ATOM 1679 C C . ASP A 1 223 ? -2.856 -13.705 -45.039 1.00 69.38 223 ASP A C 1
ATOM 1681 O O . ASP A 1 223 ? -3.953 -13.218 -45.316 1.00 69.38 223 ASP A O 1
ATOM 1685 N N . GLY A 1 224 ? -1.878 -13.764 -45.941 1.00 56.22 224 GLY A N 1
ATOM 1686 C CA . GLY A 1 224 ? -2.137 -13.342 -47.317 1.00 56.22 224 GLY A CA 1
ATOM 1687 C C . GLY A 1 224 ? -0.972 -13.417 -48.286 1.00 56.22 224 GLY A C 1
ATOM 1688 O O . GLY A 1 224 ? -1.189 -13.669 -49.467 1.00 56.22 224 GLY A O 1
ATOM 1689 N N . SER A 1 225 ? 0.269 -13.277 -47.831 1.00 49.91 225 SER A N 1
ATOM 1690 C CA . SER A 1 225 ? 1.415 -13.429 -48.727 1.00 49.91 225 SER A CA 1
ATOM 1691 C C . SER A 1 225 ? 2.447 -14.366 -48.127 1.00 49.91 225 SER A C 1
ATOM 1693 O O . SER A 1 225 ? 3.419 -13.937 -47.506 1.00 49.91 225 SER A O 1
ATOM 1695 N N . HIS A 1 226 ? 2.274 -15.665 -48.389 1.00 51.59 226 HIS A N 1
ATOM 1696 C CA . HIS A 1 226 ? 3.359 -16.651 -48.409 1.00 51.59 226 HIS A CA 1
ATOM 1697 C C . HIS A 1 226 ? 4.350 -16.324 -49.541 1.00 51.59 226 HIS A C 1
ATOM 1699 O O . HIS A 1 226 ? 4.611 -17.130 -50.433 1.00 51.59 226 HIS A O 1
ATOM 1705 N N . GLY A 1 227 ? 4.883 -15.103 -49.546 1.00 48.00 227 GLY A N 1
ATOM 1706 C CA . GLY A 1 227 ? 5.979 -14.724 -50.407 1.00 48.00 227 GLY A CA 1
ATOM 1707 C C . GLY A 1 227 ? 7.205 -15.470 -49.918 1.00 48.00 227 GLY A C 1
ATOM 1708 O O . GLY A 1 227 ? 7.864 -15.026 -48.984 1.00 48.00 227 GLY A O 1
ATOM 1709 N N . GLY A 1 228 ? 7.517 -16.599 -50.554 1.00 49.69 228 GLY A N 1
ATOM 1710 C CA . GLY A 1 228 ? 8.807 -17.286 -50.467 1.00 49.69 228 GLY A CA 1
ATOM 1711 C C . GLY A 1 228 ? 9.945 -16.442 -51.056 1.00 49.69 228 GLY A C 1
ATOM 1712 O O . GLY A 1 228 ? 10.727 -16.925 -51.867 1.00 49.69 228 GLY A O 1
ATOM 1713 N N . GLY A 1 229 ? 10.006 -15.159 -50.702 1.00 46.59 229 GLY A N 1
ATOM 1714 C CA . GLY A 1 229 ? 11.105 -14.271 -51.015 1.00 46.59 229 GLY A CA 1
ATOM 1715 C C . GLY A 1 229 ? 12.168 -14.463 -49.951 1.00 46.59 229 GLY A C 1
ATOM 1716 O O . GLY A 1 229 ? 11.976 -14.058 -48.809 1.00 46.59 229 GLY A O 1
ATOM 1717 N N . GLY A 1 230 ? 13.284 -15.087 -50.325 1.00 47.28 230 GLY A N 1
ATOM 1718 C CA . GLY A 1 230 ? 14.505 -15.124 -49.523 1.00 47.28 230 GLY A CA 1
ATOM 1719 C C . GLY A 1 230 ? 15.067 -13.715 -49.340 1.00 47.28 230 GLY A C 1
ATOM 1720 O O . GLY A 1 230 ? 16.026 -13.332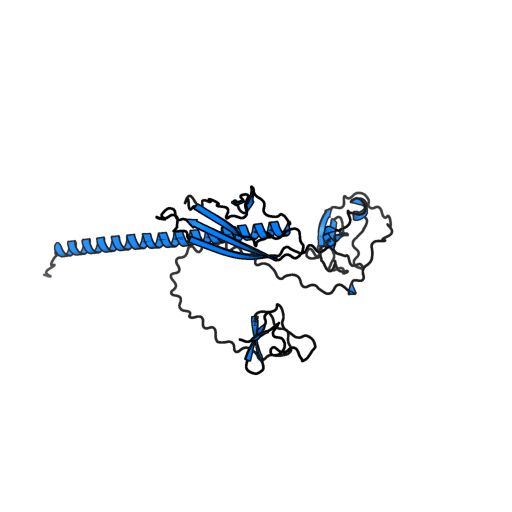 -50.005 1.00 47.28 230 GLY A O 1
ATOM 1721 N N . GLY A 1 231 ? 14.432 -12.925 -48.475 1.00 47.31 231 GLY A N 1
ATOM 1722 C CA . GLY A 1 231 ? 14.918 -11.626 -48.046 1.00 47.31 231 GLY A CA 1
ATOM 1723 C C . GLY A 1 231 ? 16.259 -11.813 -47.352 1.00 47.31 231 GLY A C 1
ATOM 1724 O O . GLY A 1 231 ? 16.372 -12.568 -46.390 1.00 47.31 231 GLY A O 1
ATOM 1725 N N . ASN A 1 232 ? 17.281 -11.156 -47.888 1.00 47.09 232 ASN A N 1
ATOM 1726 C CA . ASN A 1 232 ? 18.650 -11.198 -47.398 1.00 47.09 232 ASN A CA 1
ATOM 1727 C C . ASN A 1 232 ? 18.687 -10.757 -45.921 1.00 47.09 232 ASN A C 1
ATOM 1729 O O . ASN A 1 232 ? 18.444 -9.592 -45.604 1.00 47.09 232 ASN A O 1
ATOM 1733 N N . GLU A 1 233 ? 18.922 -11.705 -45.012 1.00 46.56 233 GLU A N 1
ATOM 1734 C CA . GLU A 1 233 ? 18.930 -11.488 -43.566 1.00 46.56 233 GLU A CA 1
ATOM 1735 C C . GLU A 1 233 ? 20.201 -10.737 -43.132 1.00 46.56 233 GLU A C 1
ATOM 1737 O O . GLU A 1 233 ? 21.123 -11.322 -42.570 1.00 46.56 233 GLU A O 1
ATOM 1742 N N . THR A 1 234 ? 20.259 -9.419 -43.322 1.00 47.44 234 THR A N 1
ATOM 1743 C CA . THR A 1 234 ? 21.335 -8.587 -42.744 1.00 47.44 234 THR A CA 1
ATOM 1744 C C . THR A 1 234 ? 21.057 -8.174 -41.291 1.00 47.44 234 THR A C 1
ATOM 1746 O O . THR A 1 234 ? 21.663 -7.238 -40.772 1.00 47.44 234 THR A O 1
ATOM 1749 N N . ALA A 1 235 ? 20.137 -8.858 -40.602 1.00 49.56 235 ALA A N 1
ATOM 1750 C CA . ALA A 1 235 ? 19.872 -8.632 -39.186 1.00 49.56 235 ALA A CA 1
ATOM 1751 C C . ALA A 1 235 ? 20.996 -9.264 -38.348 1.00 49.56 235 ALA A C 1
ATOM 1753 O O . ALA A 1 235 ? 21.178 -10.482 -38.364 1.00 49.56 235 ALA A O 1
ATOM 1754 N N . GLY A 1 236 ? 21.754 -8.420 -37.640 1.00 47.25 236 GLY A N 1
ATOM 1755 C CA . GLY A 1 236 ? 22.952 -8.784 -36.882 1.00 47.25 236 GLY A CA 1
ATOM 1756 C C . GLY A 1 236 ? 22.784 -10.061 -36.059 1.00 47.25 236 GLY A C 1
ATOM 1757 O O . GLY A 1 236 ? 21.943 -10.145 -35.166 1.00 47.25 236 GLY A O 1
ATOM 1758 N N . THR A 1 237 ? 23.595 -11.066 -36.377 1.00 42.16 237 THR A N 1
ATOM 1759 C CA . THR A 1 237 ? 23.675 -12.301 -35.596 1.00 42.16 237 THR A CA 1
ATOM 1760 C C . THR A 1 237 ? 24.596 -12.021 -34.413 1.00 42.16 237 THR A C 1
ATOM 1762 O O . THR A 1 237 ? 25.760 -11.690 -34.617 1.00 42.16 237 THR A O 1
ATOM 1765 N N . ILE A 1 238 ? 24.080 -12.099 -33.187 1.00 50.31 238 ILE A N 1
ATOM 1766 C CA . ILE A 1 238 ? 24.887 -11.976 -31.965 1.00 50.31 238 ILE A CA 1
ATOM 1767 C C . ILE A 1 238 ? 25.177 -13.378 -31.434 1.00 50.31 238 ILE A C 1
ATOM 1769 O O . ILE A 1 238 ? 24.294 -14.239 -31.412 1.00 50.31 238 ILE A O 1
ATOM 1773 N N . ASP A 1 239 ? 26.425 -13.605 -31.026 1.00 46.31 239 ASP A N 1
ATOM 1774 C CA . ASP A 1 239 ? 26.861 -14.869 -30.444 1.00 46.31 239 ASP A CA 1
ATOM 1775 C C . ASP A 1 239 ? 26.265 -15.050 -29.037 1.00 46.31 239 ASP A C 1
ATOM 1777 O O . ASP A 1 239 ? 26.448 -14.226 -28.140 1.00 46.31 239 ASP A O 1
ATOM 1781 N N . CYS A 1 240 ? 25.523 -16.142 -28.854 1.00 48.66 240 CYS A N 1
ATOM 1782 C CA . CYS A 1 240 ? 24.759 -16.447 -27.644 1.00 48.66 240 CYS A CA 1
ATOM 1783 C C . CYS A 1 240 ? 25.634 -16.720 -26.413 1.00 48.66 240 CYS A C 1
ATOM 1785 O O . CYS A 1 240 ? 25.116 -16.775 -25.301 1.00 48.66 240 CYS A O 1
ATOM 1787 N N . ALA A 1 241 ? 26.940 -16.934 -26.597 1.00 48.09 241 ALA A N 1
ATOM 1788 C CA . ALA A 1 241 ? 27.850 -17.331 -25.526 1.00 48.09 241 ALA A CA 1
ATOM 1789 C C . ALA A 1 241 ? 28.086 -16.241 -24.459 1.00 48.09 241 ALA A C 1
ATOM 1791 O O . ALA A 1 241 ? 28.583 -16.547 -23.379 1.00 48.09 241 ALA A O 1
ATOM 1792 N N . LEU A 1 242 ? 27.716 -14.982 -24.729 1.00 47.28 242 LEU A N 1
ATOM 1793 C CA . LEU A 1 242 ? 27.879 -13.860 -23.790 1.00 47.28 242 LEU A CA 1
ATOM 1794 C C . LEU A 1 242 ? 26.641 -13.581 -22.923 1.00 47.28 242 LEU A C 1
ATOM 1796 O O . LEU A 1 242 ? 26.674 -12.699 -22.066 1.00 47.28 242 LEU A O 1
ATOM 1800 N N . VAL A 1 243 ? 25.557 -14.331 -23.114 1.00 46.50 243 VAL A N 1
ATOM 1801 C CA . VAL A 1 243 ? 24.321 -14.179 -22.344 1.00 46.50 243 VAL A CA 1
ATOM 1802 C C . VAL A 1 243 ? 24.350 -15.155 -21.171 1.00 46.50 243 VAL A C 1
ATOM 1804 O O . VAL A 1 243 ? 23.807 -16.254 -21.258 1.00 46.50 243 VAL A O 1
ATOM 1807 N N . SER A 1 244 ? 25.021 -14.791 -20.077 1.00 42.22 244 SER A N 1
ATOM 1808 C CA . SER A 1 244 ? 24.939 -15.588 -18.849 1.00 42.22 244 SER A CA 1
ATOM 1809 C C . SER A 1 244 ? 23.607 -15.338 -18.132 1.00 42.22 244 SER A C 1
ATOM 1811 O O . SER A 1 244 ? 23.070 -14.228 -18.138 1.00 42.22 244 SER A O 1
ATOM 1813 N N . ASP A 1 245 ? 23.045 -16.408 -17.571 1.00 41.88 245 ASP A N 1
ATOM 1814 C CA . ASP A 1 245 ? 21.711 -16.475 -16.979 1.00 41.88 245 ASP A CA 1
ATOM 1815 C C . ASP A 1 245 ? 21.480 -15.421 -15.882 1.00 41.88 245 ASP A C 1
ATOM 1817 O O . ASP A 1 245 ? 21.834 -15.596 -14.714 1.00 41.88 245 ASP A O 1
ATOM 1821 N N . ALA A 1 246 ? 20.814 -14.325 -16.246 1.00 40.72 246 ALA A N 1
ATOM 1822 C CA . ALA A 1 246 ? 20.222 -13.414 -15.279 1.00 40.72 246 ALA A CA 1
ATOM 1823 C C . ALA A 1 246 ? 19.020 -14.109 -14.617 1.00 40.72 246 ALA A C 1
ATOM 1825 O O . ALA A 1 246 ? 17.987 -14.341 -15.248 1.00 40.72 246 ALA A O 1
ATOM 1826 N N . VAL A 1 247 ? 19.176 -14.465 -13.341 1.00 36.97 247 VAL A N 1
ATOM 1827 C CA . VAL A 1 247 ? 18.139 -15.101 -12.518 1.00 36.97 247 VAL A CA 1
ATOM 1828 C C . VAL A 1 247 ? 16.902 -14.187 -12.448 1.00 36.97 247 VAL A C 1
ATOM 1830 O O . VAL A 1 247 ? 17.046 -13.010 -12.104 1.00 36.97 247 VAL A O 1
ATOM 1833 N N . PRO A 1 248 ? 15.690 -14.682 -12.761 1.00 39.03 248 PRO A N 1
ATOM 1834 C CA . PRO A 1 248 ? 14.474 -13.880 -12.677 1.00 39.03 248 PRO A CA 1
ATOM 1835 C C . PRO A 1 248 ? 14.159 -13.501 -11.219 1.00 39.03 248 PRO A C 1
ATOM 1837 O O . PRO A 1 248 ? 14.433 -14.290 -10.309 1.00 39.03 248 PRO A O 1
ATOM 1840 N N . PRO A 1 249 ? 13.559 -12.322 -10.964 1.00 35.72 249 PRO A N 1
ATOM 1841 C CA . PRO A 1 249 ? 13.122 -11.952 -9.624 1.00 35.72 249 PRO A CA 1
ATOM 1842 C C . PRO A 1 249 ? 12.053 -12.939 -9.137 1.00 35.72 249 PRO A C 1
ATOM 1844 O O . PRO A 1 249 ? 11.020 -13.134 -9.776 1.00 35.72 249 PRO A O 1
ATOM 1847 N N . THR A 1 250 ? 12.323 -13.584 -8.003 1.00 36.38 250 THR A N 1
ATOM 1848 C CA . THR A 1 250 ? 11.395 -14.488 -7.314 1.00 36.38 250 THR A CA 1
ATOM 1849 C C . THR A 1 250 ? 10.122 -13.751 -6.900 1.00 36.38 250 THR A C 1
ATOM 1851 O O . THR A 1 250 ? 10.173 -12.601 -6.466 1.00 36.38 250 THR A O 1
ATOM 1854 N N . GLY A 1 251 ? 8.989 -14.431 -7.085 1.00 34.72 251 GLY A N 1
ATOM 1855 C CA . GLY A 1 251 ? 7.656 -13.850 -7.195 1.00 34.72 251 GLY A CA 1
ATOM 1856 C C . GLY A 1 251 ? 7.176 -12.984 -6.031 1.00 34.72 251 GLY A C 1
ATOM 1857 O O . GLY A 1 251 ? 7.498 -13.190 -4.863 1.00 34.72 251 GLY A O 1
ATOM 1858 N N . THR A 1 252 ? 6.337 -12.021 -6.394 1.00 41.22 252 THR A N 1
ATOM 1859 C CA . THR A 1 252 ? 5.528 -11.202 -5.493 1.00 41.22 252 THR A CA 1
ATOM 1860 C C . THR A 1 252 ? 4.413 -12.072 -4.891 1.00 41.22 252 THR A C 1
ATOM 1862 O O . THR A 1 252 ? 3.723 -12.760 -5.649 1.00 41.22 252 THR A O 1
ATOM 1865 N N . PRO A 1 253 ? 4.191 -12.071 -3.563 1.00 38.09 253 PRO A N 1
ATOM 1866 C CA . PRO A 1 253 ? 3.074 -12.801 -2.977 1.00 38.09 253 PRO A CA 1
ATOM 1867 C C . PRO A 1 253 ? 1.758 -12.136 -3.403 1.00 38.09 253 PRO A C 1
ATOM 1869 O O . PRO A 1 253 ? 1.460 -11.012 -3.015 1.00 38.09 253 PRO A O 1
ATOM 1872 N N . THR A 1 254 ? 0.967 -12.835 -4.214 1.00 42.19 254 THR A N 1
ATOM 1873 C CA . THR A 1 254 ? -0.335 -12.393 -4.755 1.00 42.19 254 THR A CA 1
ATOM 1874 C C . THR A 1 254 ? -1.523 -12.792 -3.869 1.00 42.19 254 THR A C 1
ATOM 1876 O O . THR A 1 254 ? -2.658 -12.887 -4.325 1.00 42.19 254 THR A O 1
ATOM 1879 N N . GLY A 1 255 ? -1.296 -13.016 -2.574 1.00 37.97 255 GLY A N 1
ATOM 1880 C CA . GLY A 1 255 ? -2.361 -13.361 -1.636 1.00 37.97 255 GLY A CA 1
ATOM 1881 C C . GLY A 1 255 ? -2.958 -12.129 -0.966 1.00 37.97 255 GLY A C 1
ATOM 1882 O O . GLY A 1 255 ? -2.470 -11.718 0.081 1.00 37.97 255 GLY A O 1
ATOM 1883 N N . THR A 1 256 ? -4.034 -11.564 -1.516 1.00 43.59 256 THR A N 1
ATOM 1884 C CA . THR A 1 256 ? -4.919 -10.676 -0.747 1.00 43.59 256 THR A CA 1
ATOM 1885 C C . THR A 1 256 ? -5.783 -11.554 0.169 1.00 43.59 256 THR A C 1
ATOM 1887 O O . THR A 1 256 ? -6.552 -12.369 -0.345 1.00 43.59 256 THR A O 1
ATOM 1890 N N . PRO A 1 257 ? -5.687 -11.459 1.509 1.00 46.06 257 PRO A N 1
ATOM 1891 C CA . PRO A 1 257 ? -6.546 -12.238 2.393 1.00 46.06 257 PRO A CA 1
ATOM 1892 C C . PRO A 1 257 ? -7.977 -11.692 2.305 1.00 46.06 257 PRO A C 1
ATOM 1894 O O . PRO A 1 257 ? -8.292 -10.632 2.838 1.00 46.06 257 PRO A O 1
ATOM 1897 N N . THR A 1 258 ? -8.854 -12.412 1.610 1.00 48.47 258 THR A N 1
ATOM 1898 C CA . THR A 1 258 ? -10.271 -12.056 1.412 1.00 48.47 258 THR A CA 1
ATOM 1899 C C . THR A 1 258 ? -11.192 -12.519 2.548 1.00 48.47 258 THR A C 1
ATOM 1901 O O . THR A 1 258 ? -12.404 -12.345 2.467 1.00 48.47 258 THR A O 1
ATOM 1904 N N . GLY A 1 259 ? -10.652 -13.071 3.639 1.00 44.47 259 GLY A N 1
ATOM 1905 C CA . GLY A 1 259 ? -11.437 -13.523 4.789 1.00 44.47 259 GLY A CA 1
ATOM 1906 C C . GLY A 1 259 ? -11.334 -12.576 5.980 1.00 44.47 259 GLY A C 1
ATOM 1907 O O . GLY A 1 259 ? -10.300 -12.533 6.641 1.00 44.47 259 GLY A O 1
ATOM 1908 N N . MET A 1 260 ? -12.416 -11.862 6.302 1.00 48.41 260 MET A N 1
ATOM 1909 C CA . MET A 1 260 ? -12.578 -11.234 7.616 1.00 48.41 260 MET A CA 1
ATOM 1910 C C . MET A 1 260 ? -12.847 -12.352 8.640 1.00 48.41 260 MET A C 1
ATOM 1912 O O . MET A 1 260 ? -13.834 -13.073 8.477 1.00 48.41 260 MET A O 1
ATOM 1916 N N . PRO A 1 261 ? -12.004 -12.557 9.668 1.00 53.22 261 PRO A N 1
ATOM 1917 C CA . PRO A 1 261 ? -12.264 -13.574 10.678 1.00 53.22 261 PRO A CA 1
ATOM 1918 C C . PRO A 1 261 ? -13.481 -13.144 11.504 1.00 53.22 261 PRO A C 1
ATOM 1920 O O . PRO A 1 261 ? -13.416 -12.210 12.297 1.00 53.22 261 PRO A O 1
ATOM 19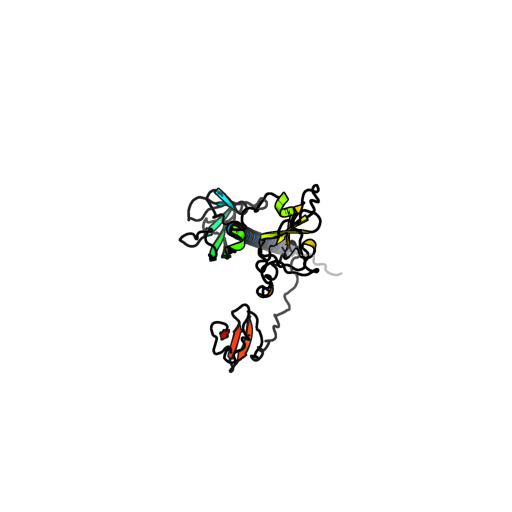23 N N . THR A 1 262 ? -14.612 -13.815 11.299 1.00 63.84 262 THR A N 1
ATOM 1924 C CA . THR A 1 262 ? -15.871 -13.586 12.031 1.00 63.84 262 THR A CA 1
ATOM 1925 C C . THR A 1 262 ? -15.946 -14.355 13.356 1.00 63.84 262 THR A C 1
ATOM 1927 O O . THR A 1 262 ? -16.933 -14.244 14.078 1.00 63.84 262 THR A O 1
ATOM 1930 N N . GLY A 1 263 ? -14.910 -15.122 13.709 1.00 60.91 263 GLY A N 1
ATOM 1931 C CA . GLY A 1 263 ? -14.843 -15.868 14.965 1.00 60.91 263 GLY A CA 1
ATOM 1932 C C . GLY A 1 263 ? -14.225 -15.051 16.098 1.00 60.91 263 GLY A C 1
ATOM 1933 O O . GLY A 1 263 ? -13.100 -14.570 15.980 1.00 60.91 263 GLY A O 1
ATOM 1934 N N . THR A 1 264 ? -14.929 -14.934 17.224 1.00 54.78 264 THR A N 1
ATOM 1935 C CA . THR A 1 264 ? -14.346 -14.474 18.491 1.00 54.78 264 THR A CA 1
ATOM 1936 C C . THR A 1 264 ? -13.292 -15.501 18.932 1.00 54.78 264 THR A C 1
ATOM 1938 O O . THR A 1 264 ? -13.649 -16.668 19.103 1.00 54.78 264 THR A O 1
ATOM 1941 N N . PRO A 1 265 ? -12.005 -15.139 19.096 1.00 50.94 265 PRO A N 1
ATOM 1942 C CA . PRO A 1 265 ? -10.983 -16.092 19.510 1.00 50.94 265 PRO A CA 1
ATOM 1943 C C . PRO A 1 265 ? -11.228 -16.482 20.972 1.00 50.94 265 PRO A C 1
ATOM 1945 O O . PRO A 1 265 ? -10.892 -15.748 21.895 1.00 50.94 265 PRO A O 1
ATOM 1948 N N . THR A 1 266 ? -11.845 -17.640 21.189 1.00 66.38 266 THR A N 1
ATOM 1949 C CA . THR A 1 266 ? -12.084 -18.230 22.518 1.00 66.38 266 THR A CA 1
ATOM 1950 C C . THR A 1 266 ? -10.900 -19.058 23.029 1.00 66.38 266 THR A C 1
ATOM 1952 O O . THR A 1 266 ? -10.963 -19.614 24.122 1.00 66.38 266 THR A O 1
ATOM 1955 N N . GLY A 1 267 ? -9.799 -19.128 22.275 1.00 57.44 267 GLY A N 1
ATOM 1956 C CA . GLY A 1 267 ? -8.585 -19.830 22.682 1.00 57.44 267 GLY A CA 1
ATOM 1957 C C . GLY A 1 267 ? -7.680 -18.963 23.553 1.00 57.44 267 GLY A C 1
ATOM 1958 O O . GLY A 1 267 ? -7.153 -17.950 23.098 1.00 57.44 267 GLY A O 1
ATOM 1959 N N . THR A 1 268 ? -7.448 -19.385 24.794 1.00 55.31 268 THR A N 1
ATOM 1960 C CA . THR A 1 268 ? -6.340 -18.889 25.618 1.00 55.31 268 THR A CA 1
ATOM 1961 C C . THR A 1 268 ? -5.025 -19.252 24.905 1.00 55.31 268 THR A C 1
ATOM 1963 O O . THR A 1 268 ? -4.831 -20.431 24.587 1.00 55.31 268 THR A O 1
ATOM 1966 N N . PRO A 1 269 ? -4.123 -18.299 24.594 1.00 48.25 269 PRO A N 1
ATOM 1967 C CA . PRO A 1 269 ? -2.881 -18.605 23.890 1.00 48.25 269 PRO A CA 1
ATOM 1968 C C . PRO A 1 269 ? -1.991 -19.452 24.806 1.00 48.25 269 PRO A C 1
ATOM 1970 O O . PRO A 1 269 ? -1.345 -18.943 25.715 1.00 48.25 269 PRO A O 1
ATOM 1973 N N . THR A 1 270 ? -1.991 -20.767 24.587 1.00 56.75 270 THR A N 1
ATOM 1974 C CA . THR A 1 270 ? -1.306 -21.748 25.449 1.00 56.75 270 THR A CA 1
ATOM 1975 C C . THR A 1 270 ? 0.016 -22.205 24.829 1.00 56.75 270 THR A C 1
ATOM 1977 O O . THR A 1 270 ? 0.454 -23.338 24.992 1.00 56.75 270 THR A O 1
ATOM 1980 N N . SER A 1 271 ? 0.680 -21.342 24.066 1.00 43.56 271 SER A N 1
ATOM 1981 C CA . SER A 1 271 ? 1.959 -21.689 23.448 1.00 43.56 271 SER A CA 1
ATOM 1982 C C . SER A 1 271 ? 2.890 -20.493 23.516 1.00 43.56 271 SER A C 1
ATOM 1984 O O . SER A 1 271 ? 2.874 -19.625 22.648 1.00 43.56 271 SER A O 1
ATOM 1986 N N . ALA A 1 272 ? 3.703 -20.445 24.572 1.00 53.12 272 ALA A N 1
ATOM 1987 C CA . ALA A 1 272 ? 4.916 -19.645 24.539 1.00 53.12 272 ALA A CA 1
ATOM 1988 C C . ALA A 1 272 ? 5.737 -20.113 23.322 1.00 53.12 272 ALA A C 1
ATOM 1990 O O . ALA A 1 272 ? 5.885 -21.330 23.143 1.00 53.12 272 ALA A O 1
ATOM 1991 N N . PRO A 1 273 ? 6.232 -19.203 22.465 1.00 46.84 273 PRO A N 1
ATOM 1992 C CA . PRO A 1 273 ? 7.053 -19.584 21.328 1.00 46.84 273 PRO A CA 1
ATOM 1993 C C . PRO A 1 273 ? 8.300 -20.283 21.864 1.00 46.84 273 PRO A C 1
ATOM 1995 O O . PRO A 1 273 ? 9.227 -19.655 22.369 1.00 46.84 273 PRO A O 1
ATOM 1998 N N . THR A 1 274 ? 8.309 -21.610 21.781 1.00 52.97 274 THR A N 1
ATOM 1999 C CA . THR A 1 274 ? 9.491 -22.414 22.073 1.00 52.97 274 THR A CA 1
ATOM 2000 C C . THR A 1 274 ? 10.343 -22.389 20.814 1.00 52.97 274 THR A C 1
ATOM 2002 O O . THR A 1 274 ? 10.438 -23.373 20.090 1.00 52.97 274 THR A O 1
ATOM 2005 N N . SER A 1 275 ? 10.919 -21.228 20.491 1.00 49.47 275 SER A N 1
ATOM 2006 C CA . SER A 1 275 ? 12.048 -21.199 19.570 1.00 49.47 275 SER A CA 1
ATOM 2007 C C . SER A 1 275 ? 13.228 -21.765 20.344 1.00 49.47 275 SER A C 1
ATOM 2009 O O . SER A 1 275 ? 13.851 -21.066 21.146 1.00 49.47 275 SER A O 1
ATOM 2011 N N . THR A 1 276 ? 13.493 -23.057 20.171 1.00 50.47 276 THR A N 1
ATOM 2012 C CA . THR A 1 276 ? 14.751 -23.647 20.618 1.00 50.47 276 THR A CA 1
ATOM 2013 C C . THR A 1 276 ? 15.868 -22.814 19.986 1.00 50.47 276 THR A C 1
ATOM 2015 O O . THR A 1 276 ? 15.829 -22.613 18.769 1.00 50.47 276 THR A O 1
ATOM 2018 N N . PRO A 1 277 ? 16.812 -22.258 20.765 1.00 59.22 277 PRO A N 1
ATOM 2019 C CA . PRO A 1 277 ? 17.913 -21.492 20.204 1.00 59.22 277 PRO A CA 1
ATOM 2020 C C . PRO A 1 277 ? 18.654 -22.380 19.209 1.00 59.22 277 PRO A C 1
ATOM 2022 O O . PRO A 1 277 ? 19.282 -23.364 19.596 1.00 59.22 277 PRO A O 1
ATOM 2025 N N . VAL A 1 278 ? 18.539 -22.071 17.919 1.00 75.06 278 VAL A N 1
ATOM 2026 C CA . VAL A 1 278 ? 19.356 -22.727 16.905 1.00 75.06 278 VAL A CA 1
ATOM 2027 C C . VAL A 1 278 ? 20.739 -22.117 17.059 1.00 75.06 278 VAL A C 1
ATOM 2029 O O . VAL A 1 278 ? 20.936 -20.935 16.775 1.00 75.06 278 VAL A O 1
ATOM 2032 N N . THR A 1 279 ? 21.681 -22.895 17.584 1.00 82.88 279 THR A N 1
ATOM 2033 C CA . THR A 1 279 ? 23.092 -22.518 17.598 1.00 82.88 279 THR A CA 1
ATOM 2034 C C . THR A 1 279 ? 23.519 -22.231 16.156 1.00 82.88 279 THR A C 1
ATOM 2036 O O . THR A 1 279 ? 23.348 -23.102 15.297 1.00 82.88 279 THR A O 1
ATOM 2039 N N . PRO A 1 280 ? 24.027 -21.022 15.843 1.00 88.19 280 PRO A N 1
ATOM 2040 C CA . PRO A 1 280 ? 24.443 -20.703 14.485 1.00 88.19 280 PRO A CA 1
ATOM 2041 C C . PRO A 1 280 ? 25.549 -21.660 14.032 1.00 88.19 280 PRO A C 1
ATOM 2043 O O . PRO A 1 280 ? 26.489 -21.928 14.785 1.00 88.19 280 PRO A O 1
ATOM 2046 N N . ALA A 1 281 ? 25.431 -22.179 12.811 1.00 90.25 281 ALA A N 1
ATOM 2047 C CA . ALA A 1 281 ? 26.407 -23.111 12.254 1.00 90.25 281 ALA A CA 1
ATOM 2048 C C . ALA A 1 281 ? 27.792 -22.451 12.121 1.00 90.25 281 ALA A C 1
ATOM 2050 O O . ALA A 1 281 ? 27.893 -21.240 11.917 1.00 90.25 281 ALA A O 1
ATOM 2051 N N . GLU A 1 282 ? 28.863 -23.236 12.220 1.00 95.06 282 GLU A N 1
ATOM 2052 C CA . GLU A 1 282 ? 30.222 -22.740 11.983 1.00 95.06 282 GLU A CA 1
ATOM 2053 C C . GLU A 1 282 ? 30.380 -22.280 10.526 1.00 95.06 282 GLU A C 1
ATOM 2055 O O . GLU A 1 282 ? 29.841 -22.893 9.596 1.00 95.06 282 GLU A O 1
ATOM 2060 N N . TRP A 1 283 ? 31.083 -21.166 10.318 1.00 93.00 283 TRP A N 1
ATOM 2061 C CA . TRP A 1 283 ? 31.330 -20.641 8.983 1.00 93.00 283 TRP A CA 1
ATOM 2062 C C . TRP A 1 283 ? 32.173 -21.635 8.180 1.00 93.00 283 TRP A C 1
ATOM 2064 O O . TRP A 1 283 ? 33.273 -22.025 8.559 1.00 93.00 283 TRP A O 1
ATOM 2074 N N . THR A 1 284 ? 31.642 -22.012 7.027 1.00 91.88 284 THR A N 1
ATOM 2075 C CA . THR A 1 284 ? 32.294 -22.812 5.988 1.00 91.88 284 THR A CA 1
ATOM 2076 C C . THR A 1 284 ? 32.333 -22.039 4.670 1.00 91.88 284 THR A C 1
ATOM 2078 O O . THR A 1 284 ? 31.564 -21.093 4.475 1.00 91.88 284 THR A O 1
ATOM 2081 N N . ASN A 1 285 ? 33.199 -22.456 3.742 1.00 90.88 285 ASN A N 1
ATOM 2082 C CA . ASN A 1 285 ? 33.348 -21.845 2.418 1.00 90.88 285 ASN A CA 1
ATOM 2083 C C . ASN A 1 285 ? 32.180 -22.208 1.472 1.00 90.88 285 ASN A C 1
ATOM 2085 O O . ASN A 1 285 ? 32.357 -22.905 0.474 1.00 90.88 285 ASN A O 1
ATOM 2089 N N . ARG A 1 286 ? 30.964 -21.783 1.824 1.00 90.38 286 ARG A N 1
ATOM 2090 C CA . ARG A 1 286 ? 29.732 -21.986 1.052 1.00 90.38 286 ARG A CA 1
ATOM 2091 C C . ARG A 1 286 ? 28.995 -20.666 0.851 1.00 90.38 286 ARG A C 1
ATOM 2093 O O . ARG A 1 286 ? 29.360 -19.639 1.414 1.00 90.38 286 ARG A O 1
ATOM 2100 N N . LYS A 1 287 ? 27.934 -20.719 0.050 1.00 92.31 287 LYS A N 1
ATOM 2101 C CA . LYS A 1 287 ? 27.059 -19.577 -0.209 1.00 92.31 287 LYS A CA 1
ATOM 2102 C C . LYS A 1 287 ? 26.040 -19.437 0.918 1.00 92.31 287 LYS A C 1
ATOM 2104 O O . LYS A 1 287 ? 25.387 -20.418 1.267 1.00 92.31 287 LYS A O 1
ATOM 2109 N N . TYR A 1 288 ? 25.906 -18.228 1.445 1.00 92.75 288 TYR A N 1
ATOM 2110 C CA . TYR A 1 288 ? 24.924 -17.835 2.456 1.00 92.75 288 TYR A CA 1
ATOM 2111 C C . TYR A 1 288 ? 23.943 -16.829 1.867 1.00 92.75 288 TYR A C 1
ATOM 2113 O O . TYR A 1 288 ? 24.291 -16.103 0.932 1.00 92.75 288 TYR A O 1
ATOM 2121 N N . LEU A 1 289 ? 22.728 -16.788 2.400 1.00 93.94 289 LEU A N 1
ATOM 2122 C CA . LEU A 1 289 ? 21.680 -15.845 2.020 1.00 93.94 289 LEU A CA 1
ATOM 2123 C C . LEU A 1 289 ? 21.539 -14.731 3.064 1.00 93.94 289 LEU A C 1
ATOM 2125 O O . LEU A 1 289 ? 22.028 -14.844 4.187 1.00 93.94 289 LEU A O 1
ATOM 2129 N N . ASN A 1 290 ? 20.860 -13.647 2.686 1.00 95.44 290 ASN A N 1
ATOM 2130 C CA . ASN A 1 290 ? 20.571 -12.536 3.594 1.00 95.44 290 ASN A CA 1
ATOM 2131 C C . ASN A 1 290 ? 19.876 -13.033 4.875 1.00 95.44 290 ASN A C 1
ATOM 2133 O O . ASN A 1 290 ? 18.861 -13.724 4.790 1.00 95.44 290 ASN A O 1
ATOM 2137 N N . GLY A 1 291 ? 20.407 -12.661 6.040 1.00 93.75 291 GLY A N 1
ATOM 2138 C CA . 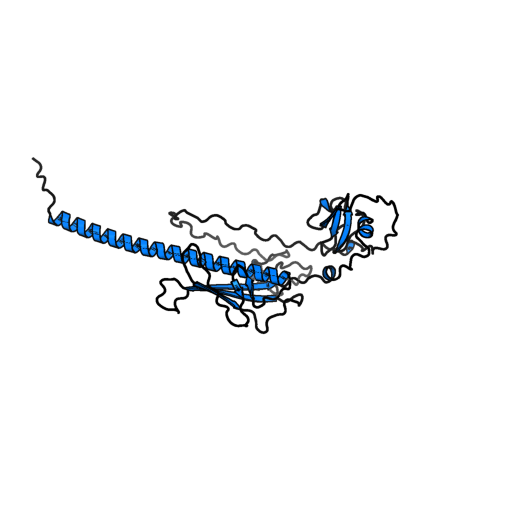GLY A 1 291 ? 19.903 -13.071 7.354 1.00 93.75 291 GLY A CA 1
ATOM 2139 C C . GLY A 1 291 ? 20.475 -14.384 7.901 1.00 93.75 291 GLY A C 1
ATOM 2140 O O . GLY A 1 291 ? 20.244 -14.694 9.072 1.00 93.75 291 GLY A O 1
ATOM 2141 N N . ASP A 1 292 ? 21.248 -15.144 7.115 1.00 94.81 292 ASP A N 1
ATOM 2142 C CA . ASP A 1 292 ? 21.936 -16.335 7.624 1.00 94.81 292 ASP A CA 1
ATOM 2143 C C . ASP A 1 292 ? 22.930 -15.957 8.726 1.00 94.81 292 ASP A C 1
ATOM 2145 O O . ASP A 1 292 ? 23.702 -15.000 8.586 1.00 94.81 292 ASP A O 1
ATOM 2149 N N . LYS A 1 293 ? 22.941 -16.752 9.803 1.00 95.56 293 LYS A N 1
ATOM 2150 C CA . LYS A 1 293 ? 23.835 -16.572 10.951 1.00 95.56 293 LYS A CA 1
ATOM 2151 C C . LYS A 1 293 ? 24.889 -17.665 11.004 1.00 95.56 293 LYS A C 1
ATOM 2153 O O . LYS A 1 293 ? 24.564 -18.849 10.920 1.00 95.56 293 LYS A O 1
ATOM 2158 N N . VAL A 1 294 ? 26.139 -17.261 11.195 1.00 95.06 294 VAL A N 1
ATOM 2159 C CA . VAL A 1 294 ? 27.296 -18.161 11.267 1.00 95.06 294 VAL A CA 1
ATOM 2160 C C . VAL A 1 294 ? 28.202 -17.808 12.436 1.00 95.06 294 VAL A C 1
ATOM 2162 O O . VAL A 1 294 ? 28.260 -16.648 12.839 1.00 95.06 294 VAL A O 1
ATOM 2165 N N . THR A 1 295 ? 28.945 -18.780 12.957 1.00 95.94 295 THR A N 1
ATOM 2166 C CA . THR A 1 295 ? 30.023 -18.540 13.925 1.00 95.94 295 THR A CA 1
ATOM 2167 C C . THR A 1 295 ? 31.395 -18.588 13.249 1.00 95.94 295 THR A C 1
ATOM 2169 O O . THR A 1 295 ? 31.694 -19.508 12.495 1.00 95.94 295 THR A O 1
ATOM 2172 N N . PHE A 1 296 ? 32.244 -17.586 13.492 1.00 95.00 296 PHE A N 1
ATOM 2173 C CA . PHE A 1 296 ? 33.626 -17.544 12.997 1.00 95.00 296 PHE A CA 1
ATOM 2174 C C . PHE A 1 296 ? 34.522 -16.845 14.022 1.00 95.00 296 PHE A C 1
ATOM 2176 O O . PHE A 1 296 ? 34.194 -15.757 14.496 1.00 95.00 296 PHE A O 1
ATOM 2183 N N . GLY A 1 297 ? 35.638 -17.471 14.408 1.00 94.56 297 GLY A N 1
ATOM 2184 C CA . GLY A 1 297 ? 36.558 -16.901 15.402 1.00 94.56 297 GLY A CA 1
ATOM 2185 C C . GLY A 1 297 ? 35.906 -16.586 16.759 1.00 94.56 297 GLY A C 1
ATOM 2186 O O . GLY A 1 297 ? 36.275 -15.605 17.396 1.00 94.56 297 GLY A O 1
ATOM 2187 N N . GLY A 1 298 ? 34.903 -17.369 17.176 1.00 94.50 298 GLY A N 1
ATOM 2188 C CA . GLY A 1 298 ? 34.192 -17.188 18.450 1.00 94.50 298 GLY A CA 1
ATOM 2189 C C . GLY A 1 298 ? 33.103 -16.108 18.459 1.00 94.50 298 GLY A C 1
ATOM 2190 O O . GLY A 1 298 ? 32.483 -15.886 19.495 1.00 94.50 298 GLY A O 1
ATOM 2191 N N . PHE A 1 299 ? 32.833 -15.455 17.326 1.00 95.75 299 PHE A N 1
ATOM 2192 C CA . PHE A 1 299 ? 31.769 -14.457 17.198 1.00 95.75 299 PHE A CA 1
ATOM 2193 C C . PHE A 1 299 ? 30.680 -14.919 16.231 1.00 95.75 299 PHE A C 1
ATOM 2195 O O . PHE A 1 299 ? 30.954 -15.690 15.311 1.00 95.75 299 PHE A O 1
ATOM 2202 N N . THR A 1 300 ? 29.454 -14.426 16.427 1.00 95.81 300 THR A N 1
ATOM 2203 C CA . THR A 1 300 ? 28.343 -14.661 15.496 1.00 95.81 300 THR A CA 1
ATOM 2204 C C . THR A 1 300 ? 28.271 -13.526 14.483 1.00 95.81 300 THR A C 1
ATOM 2206 O O . THR A 1 300 ? 28.387 -12.355 14.844 1.00 95.81 300 THR A O 1
ATOM 2209 N N . TYR A 1 301 ? 28.063 -13.873 13.219 1.00 96.19 301 TYR A N 1
ATOM 2210 C CA . TYR A 1 301 ? 27.898 -12.931 12.123 1.00 96.19 301 TYR A CA 1
ATOM 2211 C C . TYR A 1 301 ? 26.597 -13.195 11.370 1.00 96.19 301 TYR A C 1
ATOM 2213 O O . TYR A 1 301 ? 26.195 -14.346 11.231 1.00 96.19 301 TYR A O 1
ATOM 2221 N N . GLU A 1 302 ? 25.975 -12.137 10.857 1.00 96.00 302 GLU A N 1
ATOM 2222 C CA . GLU A 1 302 ? 24.772 -12.168 10.022 1.00 96.00 302 GLU A CA 1
ATOM 2223 C C . GLU A 1 302 ? 25.074 -11.616 8.622 1.00 96.00 302 GLU A C 1
ATOM 2225 O O . GLU A 1 302 ? 25.688 -10.552 8.490 1.00 96.00 302 GLU A O 1
ATOM 2230 N N . CYS A 1 303 ? 24.667 -12.335 7.575 1.00 96.19 303 CYS A N 1
ATOM 2231 C CA . CYS A 1 303 ? 24.836 -11.898 6.188 1.00 96.19 303 CYS A CA 1
ATOM 2232 C C . CYS A 1 303 ? 23.877 -10.739 5.854 1.00 96.19 303 CYS A C 1
ATOM 2234 O O . CYS A 1 303 ? 22.674 -10.868 6.050 1.00 96.19 303 CYS A O 1
ATOM 2236 N N . LYS A 1 304 ? 24.394 -9.619 5.325 1.00 95.69 304 LYS A N 1
ATOM 2237 C CA . LYS A 1 304 ? 23.628 -8.393 4.988 1.00 95.69 304 LYS A CA 1
ATOM 2238 C C . LYS A 1 304 ? 23.187 -8.305 3.528 1.00 95.69 304 LYS A C 1
ATOM 2240 O O . LYS A 1 304 ? 22.378 -7.450 3.168 1.00 95.69 304 LYS A O 1
ATOM 2245 N N . LYS A 1 305 ? 23.811 -9.090 2.653 1.00 92.44 305 LYS A N 1
ATOM 2246 C CA . LYS A 1 305 ? 23.575 -9.044 1.206 1.00 92.44 305 LYS A CA 1
ATOM 2247 C C . LYS A 1 305 ? 22.663 -10.181 0.785 1.00 92.44 305 LYS A C 1
ATOM 2249 O O . LYS A 1 305 ? 22.519 -11.162 1.499 1.00 92.44 305 LYS A O 1
ATOM 2254 N N . ALA A 1 306 ? 22.102 -10.075 -0.422 1.00 88.31 306 ALA A N 1
ATOM 2255 C CA . ALA A 1 306 ? 21.338 -11.164 -1.032 1.00 88.31 306 ALA A CA 1
ATOM 2256 C C . ALA A 1 306 ? 22.111 -12.495 -0.997 1.00 88.31 306 ALA A C 1
ATOM 2258 O O . ALA A 1 306 ? 21.507 -13.550 -0.812 1.00 88.31 306 ALA A O 1
ATOM 2259 N N . THR A 1 307 ? 23.439 -12.426 -1.138 1.00 89.50 307 THR A N 1
ATOM 2260 C CA . THR A 1 307 ? 24.343 -13.568 -1.016 1.00 89.50 307 THR A CA 1
ATOM 2261 C C . THR A 1 307 ? 25.660 -13.155 -0.358 1.00 89.50 307 THR A C 1
ATOM 2263 O O . THR A 1 307 ? 26.241 -12.159 -0.792 1.00 89.50 307 THR A O 1
ATOM 2266 N N . CYS A 1 308 ? 26.154 -13.936 0.606 1.00 88.56 308 CYS A N 1
ATOM 2267 C CA . CYS A 1 308 ? 27.503 -13.812 1.168 1.00 88.56 308 CYS A CA 1
ATOM 2268 C C . CYS A 1 308 ? 28.303 -15.092 0.880 1.00 88.56 308 CYS A C 1
ATOM 2270 O O . CYS A 1 308 ? 27.820 -16.190 1.146 1.00 88.56 308 CYS A O 1
ATOM 2272 N N . GLY A 1 309 ? 29.517 -14.958 0.342 1.00 82.31 309 GLY A N 1
ATOM 2273 C CA . GLY A 1 309 ? 30.391 -16.081 -0.039 1.00 82.31 309 GLY A CA 1
ATOM 2274 C C . GLY A 1 309 ? 29.832 -17.065 -1.101 1.00 82.31 309 GLY A C 1
ATOM 2275 O O . GLY A 1 309 ? 28.678 -16.955 -1.522 1.00 82.31 309 GLY A O 1
ATOM 2276 N N . PRO A 1 310 ? 30.646 -18.046 -1.545 1.00 71.94 310 PRO A N 1
ATOM 2277 C CA . PRO A 1 310 ? 32.089 -17.944 -1.665 1.00 71.94 310 PRO A CA 1
ATOM 2278 C C . PRO A 1 310 ? 32.445 -17.282 -3.008 1.00 71.94 310 PRO A C 1
ATOM 2280 O O . PRO A 1 310 ? 31.945 -17.668 -4.067 1.00 71.94 310 PRO A O 1
ATOM 2283 N N . TYR A 1 311 ? 33.340 -16.303 -2.959 1.00 70.31 311 TYR A N 1
ATOM 2284 C CA . TYR A 1 311 ? 34.189 -15.979 -4.102 1.00 70.31 311 TYR A CA 1
ATOM 2285 C C . TYR A 1 311 ? 35.465 -16.816 -3.927 1.00 70.31 311 TYR A C 1
ATOM 2287 O O . TYR A 1 311 ? 35.755 -17.278 -2.825 1.00 70.31 311 TYR A O 1
ATOM 2295 N N . ALA A 1 312 ? 36.156 -17.158 -5.013 1.00 59.12 312 ALA A N 1
ATOM 2296 C CA . ALA A 1 312 ? 37.187 -18.206 -5.030 1.00 59.12 312 ALA A CA 1
ATOM 2297 C C . ALA A 1 312 ? 38.443 -17.922 -4.163 1.00 59.12 312 ALA A C 1
ATOM 2299 O O . ALA A 1 312 ? 39.398 -18.696 -4.188 1.00 59.12 312 ALA A O 1
ATOM 2300 N N . ASP A 1 313 ? 38.464 -16.830 -3.402 1.00 69.69 313 ASP A N 1
ATOM 2301 C CA . ASP A 1 313 ? 39.567 -16.353 -2.588 1.00 69.69 313 ASP A CA 1
ATOM 2302 C C . ASP A 1 313 ? 39.385 -16.655 -1.087 1.00 69.69 313 ASP A C 1
ATOM 2304 O O . ASP A 1 313 ? 38.417 -16.267 -0.437 1.00 69.69 313 ASP A O 1
ATOM 2308 N N . ALA A 1 314 ? 40.392 -17.300 -0.488 1.00 65.69 314 ALA A N 1
ATOM 2309 C CA . ALA A 1 314 ? 40.424 -17.683 0.932 1.00 65.69 314 ALA A CA 1
ATOM 2310 C C . ALA A 1 314 ? 40.373 -16.499 1.930 1.00 65.69 314 ALA A C 1
ATOM 2312 O O . ALA A 1 314 ? 40.317 -16.710 3.142 1.00 65.69 314 ALA A O 1
ATOM 2313 N N . ASN A 1 315 ? 40.363 -15.255 1.440 1.00 80.50 315 ASN A N 1
ATOM 2314 C CA . ASN A 1 315 ? 40.322 -14.038 2.253 1.00 80.50 315 ASN A CA 1
ATOM 2315 C C . ASN A 1 315 ? 38.893 -13.549 2.562 1.00 80.50 315 ASN A C 1
ATOM 2317 O O . ASN A 1 315 ? 38.723 -12.553 3.264 1.00 80.50 315 ASN A O 1
ATOM 2321 N N . TRP A 1 316 ? 37.862 -14.252 2.089 1.00 85.88 316 TRP A N 1
ATOM 2322 C CA . TRP A 1 316 ? 36.455 -13.859 2.214 1.00 85.88 316 TRP A CA 1
ATOM 2323 C C . TRP A 1 316 ? 35.735 -14.430 3.445 1.00 85.88 316 TRP A C 1
ATOM 2325 O O . TRP A 1 316 ? 34.659 -15.023 3.355 1.00 85.88 316 TRP A O 1
ATOM 2335 N N . ASN A 1 317 ? 36.320 -14.242 4.628 1.00 89.88 317 ASN A N 1
ATOM 2336 C CA . ASN A 1 317 ? 35.688 -14.642 5.887 1.00 89.88 317 ASN A CA 1
ATOM 2337 C C . ASN A 1 317 ? 34.958 -13.461 6.577 1.00 89.88 317 ASN A C 1
ATOM 2339 O O . ASN A 1 317 ? 35.272 -12.292 6.311 1.00 89.88 317 ASN A O 1
ATOM 2343 N N . PRO A 1 318 ? 34.007 -13.729 7.497 1.00 92.75 318 PRO A N 1
ATOM 2344 C CA . PRO A 1 318 ? 33.198 -12.689 8.139 1.00 92.75 318 PRO A CA 1
ATOM 2345 C C . PRO A 1 318 ? 33.994 -11.658 8.951 1.00 92.75 318 PRO A C 1
ATOM 2347 O O . PRO A 1 318 ? 33.502 -10.555 9.199 1.00 92.75 318 PRO A O 1
ATOM 2350 N N . SER A 1 319 ? 35.227 -11.988 9.357 1.00 93.06 319 SER A N 1
ATOM 2351 C CA . SER A 1 319 ? 36.086 -11.064 10.105 1.00 93.06 319 SER A CA 1
ATOM 2352 C C . SER A 1 319 ? 36.782 -10.021 9.228 1.00 93.06 319 SER A C 1
ATOM 2354 O O . SER A 1 319 ? 37.175 -8.985 9.751 1.00 93.06 319 SER A O 1
ATOM 2356 N N . VAL A 1 320 ? 36.897 -10.262 7.917 1.00 92.50 320 VAL A N 1
ATOM 2357 C CA . VAL A 1 320 ? 37.594 -9.371 6.974 1.00 92.50 320 VAL A CA 1
ATOM 2358 C C . VAL A 1 320 ? 36.604 -8.520 6.173 1.00 92.50 320 VAL A C 1
ATOM 2360 O O . VAL A 1 320 ? 36.844 -7.336 5.937 1.00 92.50 320 VAL A O 1
ATOM 2363 N N . VAL A 1 321 ? 35.461 -9.088 5.773 1.00 92.19 321 VAL A N 1
ATOM 2364 C CA . VAL A 1 321 ? 34.532 -8.441 4.828 1.00 92.19 321 VAL A CA 1
ATOM 2365 C C . VAL A 1 321 ? 33.315 -7.829 5.540 1.00 92.19 321 VAL A C 1
ATOM 2367 O O . VAL A 1 321 ? 32.175 -8.277 5.403 1.00 92.19 321 VAL A O 1
ATOM 2370 N N . HIS A 1 322 ? 33.538 -6.752 6.298 1.00 91.75 322 HIS A N 1
ATOM 2371 C CA . HIS A 1 322 ? 32.490 -6.059 7.076 1.00 91.75 322 HIS A CA 1
ATOM 2372 C C . HIS A 1 322 ? 31.359 -5.431 6.235 1.00 91.75 322 HIS A C 1
ATOM 2374 O O . HIS A 1 322 ? 30.295 -5.090 6.762 1.00 91.75 322 HIS A O 1
ATOM 2380 N N . SER A 1 323 ? 31.580 -5.264 4.928 1.00 92.69 323 SER A N 1
ATOM 2381 C CA . SER A 1 323 ? 30.561 -4.795 3.983 1.00 92.69 323 SER A CA 1
ATOM 2382 C C . SER A 1 323 ? 29.492 -5.852 3.687 1.00 92.69 323 SER A C 1
ATOM 2384 O O . SER A 1 323 ? 28.413 -5.507 3.207 1.00 92.69 323 SER A O 1
ATOM 2386 N N . GLU A 1 324 ? 29.762 -7.124 3.986 1.00 92.62 324 GLU A N 1
ATOM 2387 C CA . GLU A 1 324 ? 28.831 -8.236 3.769 1.00 92.62 324 GLU A CA 1
ATOM 2388 C C . GLU A 1 324 ? 28.297 -8.830 5.060 1.00 92.62 324 GLU A C 1
ATOM 2390 O O . GLU A 1 324 ? 27.166 -9.304 5.090 1.00 92.62 324 GLU A O 1
ATOM 2395 N N . TRP A 1 325 ? 29.081 -8.757 6.133 1.00 94.75 325 TRP A N 1
ATOM 2396 C CA . TRP A 1 325 ? 28.752 -9.378 7.407 1.00 94.75 325 TRP A CA 1
ATOM 2397 C C . TRP A 1 325 ? 28.505 -8.334 8.500 1.00 94.75 325 TRP A C 1
ATOM 2399 O O . TRP A 1 325 ? 29.193 -7.313 8.593 1.00 94.75 325 TRP A O 1
ATOM 2409 N N . SER A 1 326 ? 27.505 -8.579 9.347 1.00 96.25 326 SER A N 1
ATOM 2410 C CA . SER A 1 326 ? 27.297 -7.863 10.610 1.00 96.25 326 SER A CA 1
ATOM 2411 C C . SER A 1 326 ? 27.728 -8.747 11.757 1.00 96.25 326 SER A C 1
ATOM 2413 O O . SER A 1 326 ? 27.203 -9.842 11.886 1.00 96.25 326 SER A O 1
ATOM 2415 N N . LYS A 1 327 ? 28.640 -8.282 12.605 1.00 95.94 327 LYS A N 1
ATOM 2416 C CA . LYS A 1 327 ? 28.911 -8.955 13.876 1.00 95.94 327 LYS A CA 1
ATOM 2417 C C . LYS A 1 327 ? 27.728 -8.711 14.822 1.00 95.94 327 LYS A C 1
ATOM 2419 O O . LYS A 1 327 ? 27.312 -7.558 14.947 1.00 95.94 327 LYS A O 1
ATOM 2424 N N . LEU A 1 328 ? 27.186 -9.777 15.411 1.00 93.81 328 LEU A N 1
ATOM 2425 C CA . LEU A 1 328 ? 26.122 -9.735 16.424 1.00 93.81 328 LEU A CA 1
ATOM 2426 C C . LEU A 1 328 ? 26.701 -9.704 17.842 1.00 93.81 328 LEU A C 1
ATOM 2428 O O . LEU A 1 328 ? 27.806 -10.264 18.043 1.00 93.81 328 LEU A O 1
#

Radius of gyration: 32.57 Å; chains: 1; bounding box: 85×53×110 Å

Organism: NCBI:txid2866724

Sequence (328 aa):
MKNTKGFSLLEVLIAVVLLALSALFLAKLSGIAQKGTSQSQERQFASRLAEGIMEDLRQNARDKTAPAAGMVINGVTLEAGAAPVTFTGSLNGQTAAYTVNIIFPSPMPSWSTNNSQIRTQVEVYWQRSDAKDANDKEKVLLVSTIQVPVVPPSLATAPPLPGGLETICGVNWNNSKCYVQGTYRRHGDDLYMCKAVGGCPKDNANNPPARPDKWMLYDACPDGSHGGGGGNETAGTIDCALVSDAVPPTGTPTGTPTGMPTGTPTGTPTSAPTSTPVTPAEWTNRKYLNGDKVTFGGFTYECKKATCGPYADANWNPSVVHSEWSKL

InterPro domains:
  IPR012902 Prokaryotic N-terminal methylation site [PF07963] (1-26)
  IPR012902 Prokaryotic N-terminal methylation site [PS00409] (5-25)
  IPR012902 Prokaryotic N-terminal methylation site [TIGR02532] (5-26)